Protein AF-A0A9N9K2L1-F1 (afdb_monomer_lite)

Organism: NCBI:txid1348616

Radius of gyration: 35.23 Å; chains: 1; bounding box: 61×60×92 Å

InterPro domains:
  IPR011527 ABC transporter type 1, transmembrane domain [PF06472] (135-207)
  IPR050835 ATP-binding cassette sub-family D [PTHR11384] (99-207)

Structure (mmCIF, N/CA/C/O backbone):
data_AF-A0A9N9K2L1-F1
#
_entry.id   AF-A0A9N9K2L1-F1
#
loop_
_atom_site.group_PDB
_atom_site.id
_atom_site.type_symbol
_atom_site.label_atom_id
_atom_site.label_alt_id
_atom_site.label_comp_id
_atom_site.label_asym_id
_atom_site.label_entity_id
_atom_site.label_seq_id
_atom_site.pdbx_PDB_ins_code
_atom_site.Cartn_x
_atom_site.Cartn_y
_atom_site.Cartn_z
_atom_site.occupancy
_atom_site.B_iso_or_equiv
_atom_site.auth_seq_id
_atom_site.auth_comp_id
_atom_site.auth_asym_id
_atom_site.auth_atom_id
_atom_site.pdbx_PDB_model_num
ATOM 1 N N . PRO A 1 1 ? -9.419 -38.414 -25.743 1.00 51.81 1 PRO A N 1
ATOM 2 C CA . PRO A 1 1 ? -8.330 -37.652 -26.395 1.00 51.81 1 PRO A CA 1
ATOM 3 C C . PRO A 1 1 ? -7.645 -36.715 -25.385 1.00 51.81 1 PRO A C 1
ATOM 5 O O . PRO A 1 1 ? -8.074 -35.581 -25.191 1.00 51.81 1 PRO A O 1
ATOM 8 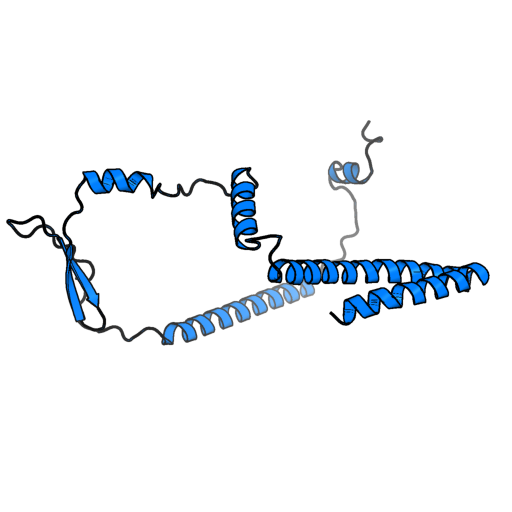N N . VAL A 1 2 ? -6.626 -37.232 -24.691 1.00 49.84 2 VAL A N 1
ATOM 9 C CA . VAL A 1 2 ? -5.836 -36.513 -23.667 1.00 49.84 2 VAL A CA 1
ATOM 10 C C . VAL A 1 2 ? -4.890 -35.473 -24.313 1.00 49.84 2 VAL A C 1
ATOM 12 O O . VAL A 1 2 ? -4.388 -34.573 -23.644 1.00 49.84 2 VAL A O 1
ATOM 15 N N . ASP A 1 3 ? -4.766 -35.499 -25.644 1.00 54.75 3 ASP A N 1
ATOM 16 C CA . ASP A 1 3 ? -3.839 -34.692 -26.455 1.00 54.75 3 ASP A CA 1
ATOM 17 C C . ASP A 1 3 ? -4.291 -33.249 -26.751 1.00 54.75 3 ASP A C 1
ATOM 19 O O . ASP A 1 3 ? -3.674 -32.555 -27.555 1.00 54.75 3 ASP A O 1
ATOM 23 N N . ARG A 1 4 ? -5.385 -32.770 -26.142 1.00 58.41 4 ARG A N 1
ATOM 24 C CA . ARG A 1 4 ? -5.881 -31.386 -26.324 1.00 58.41 4 ARG A CA 1
ATOM 25 C C . ARG A 1 4 ? -5.851 -30.522 -25.059 1.00 58.41 4 ARG A C 1
ATOM 27 O O . ARG A 1 4 ? -6.368 -29.407 -25.078 1.00 58.41 4 ARG A O 1
ATOM 34 N N . LEU A 1 5 ? -5.266 -31.008 -23.965 1.00 52.66 5 LEU A N 1
ATOM 35 C CA . LEU A 1 5 ? -5.146 -30.256 -22.713 1.00 52.66 5 LEU A CA 1
ATOM 36 C C . LEU A 1 5 ? -3.781 -29.546 -22.625 1.00 52.66 5 LEU A C 1
ATOM 38 O O . LEU A 1 5 ? -2.784 -30.089 -23.091 1.00 52.66 5 LEU A O 1
ATOM 42 N N . PRO A 1 6 ? -3.710 -28.337 -22.038 1.00 57.47 6 PRO A N 1
ATOM 43 C CA . PRO A 1 6 ? -2.459 -27.602 -21.899 1.00 57.47 6 PRO A CA 1
ATOM 44 C C . PRO A 1 6 ? -1.439 -28.386 -21.061 1.00 57.47 6 PRO A C 1
ATOM 46 O O . PRO A 1 6 ? -1.774 -28.923 -20.005 1.00 57.47 6 PRO A O 1
ATOM 49 N N . VAL A 1 7 ? -0.186 -28.377 -21.529 1.00 59.31 7 VAL A N 1
ATOM 50 C CA . VAL A 1 7 ? 0.999 -29.109 -21.028 1.00 59.31 7 VAL A CA 1
ATOM 51 C C . VAL A 1 7 ? 1.072 -29.313 -19.498 1.00 59.31 7 VAL A C 1
ATOM 53 O O . VAL A 1 7 ? 1.338 -30.437 -19.073 1.00 59.31 7 VAL A O 1
ATOM 56 N N . PRO A 1 8 ? 0.803 -28.315 -18.627 1.00 56.34 8 PRO A N 1
ATOM 57 C CA . PRO A 1 8 ? 0.870 -28.527 -17.177 1.00 56.34 8 PRO A CA 1
ATOM 58 C C . PRO A 1 8 ? -0.172 -29.510 -16.620 1.00 56.34 8 PRO A C 1
ATOM 60 O O . PRO A 1 8 ? 0.073 -30.115 -15.581 1.00 56.34 8 PRO A O 1
ATOM 63 N N . LEU A 1 9 ? -1.321 -29.691 -17.280 1.00 46.31 9 LEU A N 1
ATOM 64 C CA . LEU A 1 9 ? -2.363 -30.624 -16.829 1.00 46.31 9 LEU A CA 1
ATOM 65 C C . LEU A 1 9 ? -2.115 -32.064 -17.295 1.00 46.31 9 LEU A C 1
ATOM 67 O O . LEU A 1 9 ? -2.592 -32.992 -16.647 1.00 46.31 9 LEU A O 1
ATOM 71 N N . GLN A 1 10 ? -1.336 -32.261 -18.361 1.00 53.66 10 GLN A N 1
ATOM 72 C CA . GLN A 1 10 ? -0.870 -33.592 -18.767 1.00 53.66 10 GLN A CA 1
ATOM 73 C C . GLN A 1 10 ? 0.154 -34.137 -17.761 1.00 53.66 10 GLN A C 1
ATOM 75 O O . GLN A 1 10 ? 0.042 -35.281 -17.331 1.00 53.66 10 GLN A O 1
ATOM 80 N N . ALA A 1 11 ? 1.053 -33.281 -17.262 1.00 57.59 11 ALA A N 1
ATOM 81 C CA . ALA A 1 11 ? 2.081 -33.657 -16.286 1.00 57.59 11 ALA A CA 1
ATOM 82 C C . ALA A 1 11 ? 1.539 -34.114 -14.913 1.00 57.59 11 ALA A C 1
ATOM 84 O O . ALA A 1 11 ? 2.251 -34.777 -14.164 1.00 57.59 11 ALA A O 1
ATOM 85 N N . VAL A 1 12 ? 0.299 -33.753 -14.562 1.00 57.97 12 VAL A N 1
ATOM 86 C CA . VAL A 1 12 ? -0.352 -34.171 -13.303 1.00 57.97 12 VAL A CA 1
ATOM 87 C C . VAL A 1 12 ? -1.090 -35.506 -13.453 1.00 57.97 12 VAL A C 1
ATOM 89 O O . VAL A 1 12 ? -1.290 -36.208 -12.464 1.00 57.97 12 VAL A O 1
ATOM 92 N N . LEU A 1 13 ? -1.508 -35.854 -14.674 1.00 51.84 13 LEU A N 1
ATOM 93 C CA . LEU A 1 13 ? -2.311 -37.046 -14.962 1.00 51.84 13 LEU A CA 1
ATOM 94 C C . LEU A 1 13 ? -1.481 -38.233 -15.467 1.00 51.84 13 LEU A C 1
ATOM 96 O O . LEU A 1 13 ? -1.985 -39.356 -15.467 1.00 51.84 13 LEU A O 1
ATOM 100 N N . GLU A 1 14 ? -0.226 -38.017 -15.863 1.00 51.09 14 GLU A N 1
ATOM 101 C CA . GLU A 1 14 ? 0.686 -39.112 -16.188 1.00 51.09 14 GLU A CA 1
ATOM 102 C C . GLU A 1 14 ? 1.234 -39.760 -14.901 1.00 51.09 14 GLU A C 1
ATOM 104 O O . GLU A 1 14 ? 1.842 -39.074 -14.071 1.00 51.09 14 GLU A O 1
ATOM 109 N N . PRO A 1 15 ? 1.045 -41.081 -14.693 1.00 47.72 15 PRO A N 1
ATOM 110 C CA . PRO A 1 15 ? 1.721 -41.782 -13.613 1.00 47.72 15 PRO A CA 1
ATOM 111 C C . PRO A 1 15 ? 3.227 -41.657 -13.838 1.00 47.72 15 PRO A C 1
ATOM 113 O O . PRO A 1 15 ? 3.718 -41.922 -14.930 1.00 47.72 15 PRO A O 1
ATOM 116 N N . VAL A 1 16 ? 3.940 -41.222 -12.800 1.00 52.53 16 VAL A N 1
ATOM 117 C CA . VAL A 1 16 ? 5.379 -40.927 -12.788 1.00 52.53 16 VAL A CA 1
ATOM 118 C C . VAL A 1 16 ? 6.195 -42.129 -13.286 1.00 52.53 16 VAL A C 1
ATOM 120 O O . VAL A 1 16 ? 6.687 -42.943 -12.509 1.00 52.53 16 VAL A O 1
ATOM 123 N N . THR A 1 17 ? 6.364 -42.227 -14.599 1.00 52.22 17 THR A N 1
ATOM 124 C CA . THR A 1 17 ? 7.298 -43.127 -15.272 1.00 52.22 17 THR A CA 1
ATOM 125 C C . THR A 1 17 ? 8.168 -42.295 -16.203 1.00 52.22 17 THR A C 1
ATOM 127 O O . THR A 1 17 ? 8.134 -42.452 -17.419 1.00 52.22 17 THR A O 1
ATOM 130 N N . SER A 1 18 ? 8.959 -41.378 -15.642 1.00 43.81 18 SER A N 1
ATOM 131 C CA . SER A 1 18 ? 10.088 -40.798 -16.366 1.00 43.81 18 SER A CA 1
ATOM 132 C C . SER A 1 18 ? 11.385 -41.139 -15.635 1.00 43.81 18 SER A C 1
ATOM 134 O O . SER A 1 18 ? 11.636 -40.759 -14.490 1.00 43.81 18 SER A O 1
ATOM 136 N N . ASN A 1 19 ? 12.191 -41.947 -16.320 1.00 48.19 19 ASN A N 1
ATOM 137 C CA . ASN A 1 19 ? 13.570 -42.281 -15.998 1.00 48.19 19 ASN A CA 1
ATOM 138 C C . ASN A 1 19 ? 14.442 -41.012 -16.049 1.00 48.19 19 ASN A C 1
ATOM 140 O O . ASN A 1 19 ? 15.209 -40.812 -16.987 1.00 48.19 19 ASN A O 1
ATOM 144 N N . ALA A 1 20 ? 14.335 -40.143 -15.044 1.00 46.00 20 ALA A N 1
ATOM 145 C CA . ALA A 1 20 ? 15.350 -39.134 -14.775 1.00 46.00 20 ALA A CA 1
ATOM 146 C C . ALA A 1 20 ? 16.522 -39.809 -14.034 1.00 46.00 20 ALA A C 1
ATOM 148 O O . ALA A 1 20 ? 16.281 -40.513 -13.045 1.00 46.00 20 ALA A O 1
ATOM 149 N N . PRO A 1 21 ? 17.787 -39.632 -14.463 1.00 37.16 21 PRO A N 1
ATOM 150 C CA . PRO A 1 21 ? 18.923 -40.216 -13.763 1.00 37.16 21 PRO A CA 1
ATOM 151 C C . PRO A 1 21 ? 18.996 -39.629 -12.348 1.00 37.16 21 PRO A C 1
ATOM 153 O O . PRO A 1 21 ? 19.303 -38.452 -12.154 1.00 37.16 21 PRO A O 1
ATOM 156 N N . ARG A 1 22 ? 18.684 -40.455 -11.340 1.00 46.88 22 ARG A N 1
ATOM 157 C CA . ARG A 1 22 ? 18.864 -40.115 -9.925 1.00 46.88 22 ARG A CA 1
ATOM 158 C C . ARG A 1 22 ? 20.348 -39.828 -9.711 1.00 46.88 22 ARG A C 1
ATOM 160 O O . ARG A 1 22 ? 21.159 -40.750 -9.770 1.00 46.88 22 ARG A O 1
ATOM 167 N N . GLN A 1 23 ? 20.710 -38.565 -9.474 1.00 58.75 23 GLN A N 1
ATOM 168 C CA . GLN A 1 23 ? 22.067 -38.238 -9.040 1.00 58.75 23 GLN A CA 1
ATOM 169 C C . GLN A 1 23 ? 22.396 -39.081 -7.798 1.00 58.75 23 GLN A C 1
ATOM 171 O O . GLN A 1 23 ? 21.556 -39.159 -6.894 1.00 58.75 23 GLN A O 1
ATOM 176 N N . PRO A 1 24 ? 23.571 -39.737 -7.741 1.00 51.88 24 PRO A N 1
ATOM 177 C CA . PRO A 1 24 ? 23.907 -40.630 -6.645 1.00 51.88 24 PRO A CA 1
ATOM 178 C C . PRO A 1 24 ? 23.928 -39.831 -5.342 1.00 51.88 24 PRO A C 1
ATOM 180 O O . PRO A 1 24 ? 24.797 -38.994 -5.090 1.00 51.88 24 PRO A O 1
ATOM 183 N N . TYR A 1 25 ? 22.901 -40.066 -4.531 1.00 58.06 25 TYR A N 1
ATOM 184 C CA . TYR A 1 25 ? 22.678 -39.399 -3.262 1.00 58.06 25 TYR A CA 1
ATOM 185 C C . TYR A 1 25 ? 23.742 -39.881 -2.274 1.00 58.06 25 TYR A C 1
ATOM 187 O O . TYR A 1 25 ? 23.672 -40.980 -1.723 1.00 58.06 25 TYR A O 1
ATOM 195 N N . SER A 1 26 ? 24.797 -39.082 -2.127 1.00 60.53 26 SER A N 1
ATOM 196 C CA . SER A 1 26 ? 25.943 -39.425 -1.293 1.00 60.53 26 SER A CA 1
ATOM 197 C C . SER A 1 26 ? 25.538 -39.409 0.182 1.00 60.53 26 SER A C 1
ATOM 199 O O . SER A 1 26 ? 25.205 -38.353 0.724 1.00 60.53 26 SER A O 1
ATOM 201 N N . LYS A 1 27 ? 25.567 -40.584 0.832 1.00 61.62 27 LYS A N 1
ATOM 202 C CA . LYS A 1 27 ? 25.163 -40.801 2.237 1.00 61.62 27 LYS A CA 1
ATOM 203 C C . LYS A 1 27 ? 25.816 -39.797 3.201 1.00 61.62 27 LYS A C 1
ATOM 205 O O . LYS A 1 27 ? 25.182 -39.367 4.159 1.00 61.62 27 LYS A O 1
ATOM 210 N N . THR A 1 28 ? 27.035 -39.345 2.906 1.00 66.19 28 THR A N 1
ATOM 211 C CA . THR A 1 28 ? 27.760 -38.323 3.678 1.00 66.19 28 THR A CA 1
ATOM 212 C C . THR A 1 28 ? 27.089 -36.949 3.658 1.00 66.19 28 THR A C 1
ATOM 214 O O . THR A 1 28 ? 27.077 -36.278 4.686 1.00 66.19 28 THR A O 1
ATOM 217 N N . LYS A 1 29 ? 26.469 -36.529 2.545 1.00 61.22 29 LYS A N 1
ATOM 218 C CA . LYS A 1 29 ? 25.756 -35.237 2.466 1.00 61.22 29 LYS A CA 1
ATOM 219 C C . LYS A 1 29 ? 24.465 -35.243 3.292 1.00 61.22 29 LYS A C 1
ATOM 221 O O . LYS A 1 29 ? 24.125 -34.234 3.899 1.00 61.22 29 LYS A O 1
ATOM 226 N N . VAL A 1 30 ? 23.794 -36.392 3.367 1.00 70.56 30 VAL A N 1
ATOM 227 C CA . VAL A 1 30 ? 22.565 -36.605 4.156 1.00 70.56 30 VAL A CA 1
ATOM 228 C C . VAL A 1 30 ? 22.856 -36.509 5.643 1.00 70.56 30 VAL A C 1
ATOM 230 O O . VAL A 1 30 ? 22.204 -35.754 6.359 1.00 70.56 30 VAL A O 1
ATOM 233 N N . ILE A 1 31 ? 23.884 -37.237 6.084 1.00 69.44 31 ILE A N 1
ATOM 234 C CA . ILE A 1 31 ? 24.324 -37.268 7.479 1.00 69.44 31 ILE A CA 1
ATOM 235 C C . ILE A 1 31 ? 24.796 -35.870 7.900 1.00 69.44 31 ILE A C 1
ATOM 237 O O . ILE A 1 31 ? 24.405 -35.394 8.963 1.00 69.44 31 ILE A O 1
ATOM 241 N N . ALA A 1 32 ? 25.536 -35.167 7.033 1.00 68.81 32 ALA A N 1
ATOM 242 C CA . ALA A 1 32 ? 25.936 -33.783 7.278 1.00 68.81 32 ALA A CA 1
ATOM 243 C C . ALA A 1 32 ? 24.726 -32.835 7.396 1.00 68.81 32 ALA A C 1
ATOM 245 O O . ALA A 1 32 ? 24.658 -32.052 8.340 1.00 68.81 32 ALA A O 1
ATOM 246 N N . SER A 1 33 ? 23.731 -32.932 6.502 1.00 73.44 33 SER A N 1
ATOM 247 C CA . SER A 1 33 ? 22.521 -32.098 6.590 1.00 73.44 33 SER A CA 1
ATOM 248 C C . SER A 1 33 ? 21.669 -32.395 7.828 1.00 73.44 33 SER A C 1
ATOM 250 O O . SER A 1 33 ? 21.172 -31.468 8.466 1.00 73.44 33 SER A O 1
ATOM 252 N N . ALA A 1 34 ? 21.547 -33.667 8.221 1.00 79.50 34 ALA A N 1
ATOM 253 C CA . ALA A 1 34 ? 20.797 -34.073 9.405 1.00 79.50 34 ALA A CA 1
ATOM 254 C C . ALA A 1 34 ? 21.474 -33.582 10.695 1.00 79.50 34 ALA A C 1
ATOM 256 O O . ALA A 1 34 ? 20.794 -33.093 11.596 1.00 79.50 34 ALA A O 1
ATOM 257 N N . ALA A 1 35 ? 22.810 -33.628 10.756 1.00 81.56 35 ALA A N 1
ATOM 258 C CA . ALA A 1 35 ? 23.576 -33.100 11.881 1.00 81.56 35 ALA A CA 1
ATOM 259 C C . ALA A 1 35 ? 23.397 -31.580 12.042 1.00 81.56 35 ALA A C 1
ATOM 261 O O . ALA A 1 35 ? 23.207 -31.103 13.160 1.00 81.56 35 ALA A O 1
ATOM 262 N N . ILE A 1 36 ? 23.378 -30.822 10.938 1.00 82.12 36 ILE A N 1
ATOM 263 C CA . ILE A 1 36 ? 23.167 -29.364 10.962 1.00 82.12 36 ILE A CA 1
ATOM 264 C C . ILE A 1 36 ? 21.758 -29.019 11.461 1.00 82.12 36 ILE A C 1
ATOM 266 O O . ILE A 1 36 ? 21.607 -28.154 12.324 1.00 82.12 36 ILE A O 1
ATOM 270 N N . ILE A 1 37 ? 20.728 -29.716 10.969 1.00 84.62 37 ILE A N 1
ATOM 271 C CA . ILE A 1 37 ? 19.337 -29.500 11.399 1.00 84.62 37 ILE A CA 1
ATOM 272 C C . ILE A 1 37 ? 19.175 -29.847 12.887 1.00 84.62 37 ILE A C 1
ATOM 274 O O . ILE A 1 37 ? 18.546 -29.094 13.632 1.00 84.62 37 ILE A O 1
ATOM 278 N N . SER A 1 38 ? 19.787 -30.944 13.342 1.00 85.25 38 SER A N 1
ATOM 279 C CA . SER A 1 38 ? 19.718 -31.369 14.742 1.00 85.25 38 SER A CA 1
ATOM 280 C C . SER A 1 38 ? 20.459 -30.408 15.682 1.00 85.25 38 SER A C 1
ATOM 282 O O . SER A 1 38 ? 19.970 -30.123 16.776 1.00 85.25 38 SER A O 1
ATOM 284 N N . LEU A 1 39 ? 21.600 -29.855 15.255 1.00 91.75 39 LEU A N 1
ATOM 285 C CA . LEU A 1 39 ? 22.350 -28.850 16.014 1.00 91.75 39 LEU A CA 1
ATOM 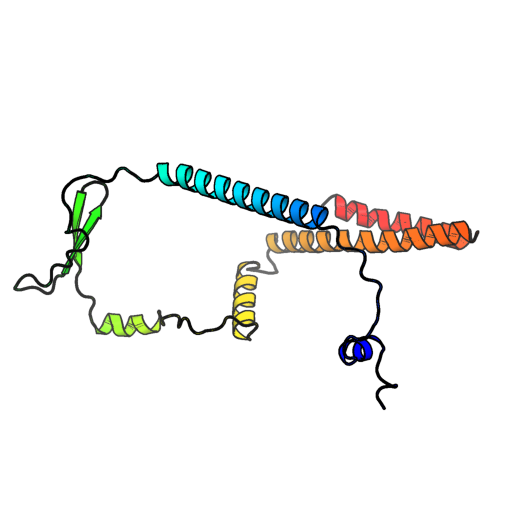286 C C . LEU A 1 39 ? 21.589 -27.520 16.099 1.00 91.75 39 LEU A C 1
ATOM 288 O O . LEU A 1 39 ? 21.499 -26.932 17.176 1.00 91.75 39 LEU A O 1
ATOM 292 N N . ALA A 1 40 ? 20.993 -27.068 14.992 1.00 90.56 40 ALA A N 1
ATOM 293 C CA . ALA A 1 40 ? 20.171 -25.861 14.969 1.00 90.56 40 ALA A CA 1
ATOM 294 C C . ALA A 1 40 ? 18.960 -25.990 15.909 1.00 90.56 40 ALA A C 1
ATOM 296 O O . ALA A 1 40 ? 18.721 -25.105 16.730 1.00 90.56 40 ALA A O 1
ATOM 297 N N . ALA A 1 41 ? 18.256 -27.127 15.864 1.00 89.38 41 ALA A N 1
ATOM 298 C CA . ALA A 1 41 ? 17.138 -27.411 16.762 1.00 89.38 41 ALA A CA 1
ATOM 299 C C . ALA A 1 41 ? 17.567 -27.437 18.240 1.00 89.38 41 ALA A C 1
ATOM 301 O O . ALA A 1 41 ? 16.867 -26.890 19.096 1.00 89.38 41 ALA A O 1
ATOM 302 N N . TYR A 1 42 ? 18.734 -28.017 18.543 1.00 92.88 42 TYR A N 1
ATOM 303 C CA . TYR A 1 42 ? 19.286 -28.041 19.898 1.00 92.88 42 TYR A CA 1
ATOM 304 C C . TYR A 1 42 ? 19.613 -26.633 20.413 1.00 92.88 42 TYR A C 1
ATOM 306 O O . TYR A 1 42 ? 19.234 -26.290 21.531 1.00 92.88 42 TYR A O 1
ATOM 314 N N . ILE A 1 43 ? 20.243 -25.785 19.593 1.00 91.38 43 ILE A N 1
ATOM 315 C CA . ILE A 1 43 ? 20.583 -24.402 19.963 1.00 91.38 43 ILE A CA 1
ATOM 316 C C . ILE A 1 43 ? 19.317 -23.568 20.188 1.00 91.38 43 ILE A C 1
ATOM 318 O O . ILE A 1 43 ? 19.220 -22.852 21.185 1.00 91.38 43 ILE A O 1
ATOM 322 N N . THR A 1 44 ? 18.319 -23.673 19.306 1.00 85.44 44 THR A N 1
ATOM 323 C CA . THR A 1 44 ? 17.045 -22.957 19.470 1.00 85.44 44 THR A CA 1
ATOM 324 C C . THR A 1 44 ? 16.320 -23.391 20.744 1.00 85.44 44 THR A C 1
ATOM 326 O O . THR A 1 44 ? 15.845 -22.535 21.493 1.00 85.44 44 THR A O 1
ATOM 329 N N . ASN A 1 45 ? 16.284 -24.695 21.037 1.00 89.56 45 ASN A N 1
ATOM 330 C CA . ASN A 1 45 ? 15.689 -25.218 22.266 1.00 89.56 45 ASN A CA 1
ATOM 331 C C . ASN A 1 45 ? 16.471 -24.759 23.513 1.00 89.56 45 ASN A C 1
ATOM 333 O O . ASN A 1 45 ? 15.880 -24.290 24.483 1.00 89.56 45 ASN A O 1
ATOM 337 N N . TYR A 1 46 ? 17.805 -24.777 23.461 1.00 87.75 46 TYR A N 1
ATOM 338 C CA . TYR A 1 46 ? 18.664 -24.295 24.543 1.00 87.75 46 TYR A CA 1
ATOM 339 C C . TYR A 1 46 ? 18.435 -22.806 24.856 1.00 87.75 46 TYR A C 1
ATOM 341 O O . TYR A 1 46 ? 18.274 -22.433 26.019 1.00 87.75 46 TYR A O 1
ATOM 349 N N . ILE A 1 47 ? 18.348 -21.947 23.833 1.00 85.69 47 ILE A N 1
ATOM 350 C CA . ILE A 1 47 ? 18.073 -20.510 24.005 1.00 85.69 47 ILE A CA 1
ATOM 351 C C . ILE A 1 47 ? 16.664 -20.284 24.556 1.00 85.69 47 ILE A C 1
ATOM 353 O O . ILE A 1 47 ? 16.476 -19.447 25.440 1.00 85.69 47 ILE A O 1
ATOM 357 N N . TYR A 1 48 ? 15.675 -21.030 24.059 1.00 79.81 48 TYR A N 1
ATOM 358 C CA . TYR A 1 48 ? 14.302 -20.946 24.547 1.00 79.81 48 TYR A CA 1
ATOM 359 C C . TYR A 1 48 ? 14.218 -21.303 26.035 1.00 79.81 48 TYR A C 1
ATOM 361 O O . TYR A 1 48 ? 13.648 -20.549 26.825 1.00 79.81 48 TYR A O 1
ATOM 369 N N . ARG A 1 49 ? 14.874 -22.395 26.441 1.00 80.38 49 ARG A N 1
ATOM 370 C CA . ARG A 1 49 ? 14.910 -22.855 27.833 1.00 80.38 49 ARG A CA 1
ATOM 371 C C . ARG A 1 49 ? 15.637 -21.870 28.747 1.00 80.38 49 ARG A C 1
ATOM 373 O O . ARG A 1 49 ? 15.113 -21.516 29.796 1.00 80.38 49 ARG A O 1
ATOM 380 N N . ARG A 1 50 ? 16.769 -21.320 28.298 1.00 78.75 50 ARG A N 1
ATOM 381 C CA . ARG A 1 50 ? 17.518 -20.293 29.038 1.00 78.75 50 ARG A CA 1
ATOM 382 C C . ARG A 1 50 ? 16.743 -18.977 29.173 1.00 78.75 50 ARG A C 1
ATOM 384 O O . ARG A 1 50 ? 16.857 -18.286 30.181 1.00 78.75 50 ARG A O 1
ATOM 391 N N . ARG A 1 51 ? 15.920 -18.621 28.179 1.00 71.56 51 ARG A N 1
ATOM 392 C CA . ARG A 1 51 ? 15.029 -17.454 28.264 1.00 71.56 51 ARG A CA 1
ATOM 393 C C . ARG A 1 51 ? 13.867 -17.698 29.226 1.00 71.56 51 ARG A C 1
ATOM 395 O O . ARG A 1 51 ? 13.519 -16.769 29.942 1.00 71.56 51 ARG A O 1
ATOM 402 N N . LEU A 1 52 ? 13.309 -18.909 29.274 1.00 67.19 52 LEU A N 1
ATOM 403 C CA . LEU A 1 52 ? 12.287 -19.284 30.259 1.00 67.19 52 LEU A CA 1
ATOM 404 C C . LEU A 1 52 ? 12.828 -19.249 31.693 1.00 67.19 52 LEU A C 1
ATOM 406 O O . LEU A 1 52 ? 12.150 -18.721 32.567 1.00 67.19 52 LEU A O 1
ATOM 410 N N . GLU A 1 53 ? 14.054 -19.725 31.925 1.00 68.94 53 GLU A N 1
ATOM 411 C CA . GLU A 1 53 ? 14.719 -19.606 33.232 1.00 68.94 53 GLU A CA 1
ATOM 412 C C . GLU A 1 53 ? 14.903 -18.135 33.638 1.00 68.94 53 GLU A C 1
ATOM 414 O O . GLU A 1 53 ? 14.561 -17.753 34.754 1.00 68.94 53 GLU A O 1
ATOM 419 N N . ASN A 1 54 ? 15.329 -17.273 32.708 1.00 63.59 54 ASN A N 1
ATOM 420 C CA . ASN A 1 54 ? 15.476 -15.837 32.972 1.00 63.59 54 ASN A CA 1
ATOM 421 C C . ASN A 1 54 ? 14.133 -15.097 33.145 1.00 63.59 54 ASN A C 1
ATOM 423 O O . ASN A 1 54 ? 14.082 -14.091 33.849 1.00 63.59 54 ASN A O 1
ATOM 427 N N . PHE A 1 55 ? 13.049 -15.572 32.520 1.00 56.62 55 PHE A N 1
ATOM 428 C CA . PHE A 1 55 ? 11.694 -15.036 32.718 1.00 56.62 55 PHE A CA 1
ATOM 429 C C . PHE A 1 55 ? 11.057 -15.532 34.028 1.00 56.62 55 PHE A C 1
ATOM 431 O O . PHE A 1 55 ? 10.218 -14.839 34.600 1.00 56.62 55 PHE A O 1
ATOM 438 N N . GLY A 1 56 ? 11.472 -16.705 34.522 1.00 52.50 56 GLY A N 1
ATOM 439 C CA . GLY A 1 56 ? 11.019 -17.290 35.786 1.00 52.50 56 GLY A CA 1
ATOM 440 C C . GLY A 1 56 ? 11.515 -16.550 37.032 1.00 52.50 56 GLY A C 1
ATOM 441 O O . GLY A 1 56 ? 10.861 -16.602 38.066 1.00 52.50 56 GLY A O 1
ATOM 442 N N . SER A 1 57 ? 12.605 -15.785 36.947 1.00 49.56 57 SER A N 1
ATOM 443 C CA . SER A 1 57 ? 13.171 -15.066 38.102 1.00 49.56 57 SER A CA 1
ATOM 444 C C . SER A 1 57 ? 12.417 -13.789 38.511 1.00 49.56 57 SER A C 1
ATOM 446 O O . SER A 1 57 ? 12.837 -13.118 39.451 1.00 49.56 57 SER A O 1
ATOM 448 N N . GLN A 1 58 ? 11.303 -13.440 37.851 1.00 46.81 58 GLN A N 1
ATOM 449 C CA . GLN A 1 58 ? 10.384 -12.380 38.310 1.00 46.81 58 GLN A CA 1
ATOM 450 C C . GLN A 1 58 ? 9.105 -12.910 38.982 1.00 46.81 58 GLN A C 1
ATOM 452 O O . GLN A 1 58 ? 8.160 -12.152 39.207 1.00 46.81 58 GLN A O 1
ATOM 457 N N . THR A 1 59 ? 9.052 -14.188 39.371 1.00 42.78 59 THR A N 1
ATOM 458 C CA . THR A 1 59 ? 8.021 -14.634 40.314 1.00 42.78 59 THR A CA 1
ATOM 459 C C . THR A 1 59 ? 8.379 -14.186 41.725 1.00 42.78 59 THR A C 1
ATOM 461 O O . THR A 1 59 ? 9.304 -14.700 42.350 1.00 42.78 59 THR A O 1
ATOM 464 N N . ILE A 1 60 ? 7.607 -13.213 42.201 1.00 43.06 60 ILE A N 1
ATOM 465 C CA . ILE A 1 60 ? 7.407 -12.841 43.603 1.00 43.06 60 ILE A CA 1
ATOM 466 C C . ILE A 1 60 ? 7.459 -14.099 44.486 1.00 43.06 60 ILE A C 1
ATOM 468 O O . ILE A 1 60 ? 6.760 -15.075 44.216 1.00 43.06 60 ILE A O 1
ATOM 472 N N . SER A 1 61 ? 8.297 -14.061 45.524 1.00 42.09 61 SER A N 1
ATOM 473 C CA . SER A 1 61 ? 8.528 -15.140 46.485 1.00 42.09 61 SER A CA 1
ATOM 474 C C . SER A 1 61 ? 7.223 -15.824 46.926 1.00 42.09 61 SER A C 1
ATOM 476 O O . SER A 1 61 ? 6.309 -15.132 47.386 1.00 42.09 61 SER A O 1
ATOM 478 N N . PRO A 1 62 ? 7.112 -17.164 46.849 1.00 39.28 62 PRO A N 1
ATOM 479 C CA . PRO A 1 62 ? 5.971 -17.862 47.412 1.00 39.28 62 PRO A CA 1
ATOM 480 C C . PRO A 1 62 ? 6.081 -17.780 48.934 1.00 39.28 62 PRO A C 1
ATOM 482 O O . PRO A 1 62 ? 7.058 -18.239 49.526 1.00 39.28 62 PRO A O 1
ATOM 485 N N . LEU A 1 63 ? 5.086 -17.166 49.573 1.00 39.50 63 LEU A N 1
ATOM 486 C CA . LEU A 1 63 ? 4.939 -17.188 51.022 1.00 39.50 63 LEU A CA 1
ATOM 487 C C . LEU A 1 63 ? 4.697 -18.646 51.446 1.00 39.50 63 LEU A C 1
ATOM 489 O O . LEU A 1 63 ? 3.590 -19.172 51.354 1.00 39.50 63 LEU A O 1
ATOM 493 N N . SER A 1 64 ? 5.772 -19.314 51.849 1.00 41.12 64 SER A N 1
ATOM 494 C CA . SER A 1 64 ? 5.784 -20.656 52.412 1.00 41.12 64 SER A CA 1
ATOM 495 C C . SER A 1 64 ? 5.077 -20.655 53.766 1.00 41.12 64 SER A C 1
ATOM 497 O O . SER A 1 64 ? 5.587 -20.105 54.740 1.00 41.12 64 SER A O 1
ATOM 499 N N . GLY A 1 65 ? 3.900 -21.276 53.812 1.00 34.69 65 GLY A N 1
ATOM 500 C CA . GLY A 1 65 ? 3.135 -21.486 55.036 1.00 34.69 65 GLY A CA 1
ATOM 501 C C . GLY A 1 65 ? 1.782 -22.133 54.757 1.00 34.69 65 GLY A C 1
ATOM 502 O O . GLY A 1 65 ? 0.787 -21.441 54.585 1.00 34.69 65 GLY A O 1
ATOM 503 N N . THR A 1 66 ? 1.770 -23.465 54.756 1.00 36.34 66 THR A N 1
ATOM 504 C CA . THR A 1 66 ? 0.582 -24.330 54.868 1.00 36.34 66 THR A CA 1
ATOM 505 C C . THR A 1 66 ? -0.311 -24.447 53.628 1.00 36.34 66 THR A C 1
ATOM 507 O O . THR A 1 66 ? -1.258 -23.702 53.387 1.00 36.34 66 THR A O 1
ATOM 510 N N . SER A 1 67 ? -0.005 -25.505 52.883 1.00 42.53 67 SER A N 1
ATOM 511 C CA . SER A 1 67 ? -0.852 -26.295 51.997 1.00 42.53 67 SER A CA 1
ATOM 512 C C . SER A 1 67 ? -2.368 -26.231 52.273 1.00 42.53 67 SER A C 1
ATOM 514 O O . SER A 1 67 ? -2.816 -26.339 53.413 1.00 42.53 67 SER A O 1
ATOM 516 N N . SER A 1 68 ? -3.141 -26.224 51.177 1.00 41.03 68 SER A N 1
ATOM 517 C CA . SER A 1 68 ? -4.521 -26.746 51.025 1.00 41.03 68 SER A CA 1
ATOM 518 C C . SER A 1 68 ? -5.762 -25.850 51.220 1.00 41.03 68 SER A C 1
ATOM 520 O O . SER A 1 68 ? -6.866 -26.385 51.207 1.00 41.03 68 SER A O 1
ATOM 522 N N . LYS A 1 69 ? -5.669 -24.511 51.305 1.00 45.84 69 LYS A N 1
ATOM 523 C CA . LYS A 1 69 ? -6.879 -23.654 51.459 1.00 45.84 69 LYS A CA 1
ATOM 524 C C . LYS A 1 69 ? -6.978 -22.416 50.548 1.00 45.84 69 LYS A C 1
ATOM 526 O O . LYS A 1 69 ? -7.561 -21.415 50.951 1.00 45.84 69 LYS A O 1
ATOM 531 N N . PHE A 1 70 ? -6.422 -22.443 49.336 1.00 44.22 70 PHE A N 1
ATOM 532 C CA . PHE A 1 70 ? -6.437 -21.254 48.462 1.00 44.22 70 PHE A CA 1
ATOM 533 C C . PHE A 1 70 ? -7.734 -21.023 47.668 1.00 44.22 70 PHE A C 1
ATOM 535 O O . PHE A 1 70 ? -7.958 -19.899 47.243 1.00 44.22 70 PHE A O 1
ATOM 542 N N . ASP A 1 71 ? -8.629 -22.013 47.595 1.00 46.69 71 ASP A N 1
ATOM 543 C CA . ASP A 1 71 ? -9.971 -21.874 47.006 1.00 46.69 71 ASP A CA 1
ATOM 544 C C . ASP A 1 71 ? -11.056 -22.387 47.971 1.00 46.69 71 ASP A C 1
ATOM 546 O O . ASP A 1 71 ? -11.929 -23.171 47.597 1.00 46.69 71 ASP A O 1
ATOM 550 N N . VAL A 1 72 ? -11.014 -21.995 49.252 1.00 48.84 72 VAL A N 1
ATOM 551 C CA . VAL A 1 72 ? -12.148 -22.282 50.150 1.00 48.84 72 VAL A CA 1
ATOM 552 C C . VAL A 1 72 ? -13.295 -21.339 49.784 1.00 48.84 72 VAL A C 1
ATOM 554 O O . VAL A 1 72 ? -13.434 -20.238 50.317 1.00 48.84 72 VAL A O 1
ATOM 557 N N . PHE A 1 73 ? -14.110 -21.781 48.828 1.00 48.56 73 PHE A N 1
ATOM 558 C CA . PHE A 1 73 ? -15.476 -21.314 48.641 1.00 48.56 73 PHE A CA 1
ATOM 559 C C . PHE A 1 73 ? -16.296 -21.874 49.807 1.00 48.56 73 PHE A C 1
ATOM 561 O O . PHE A 1 73 ? -16.871 -22.958 49.724 1.00 48.56 73 PHE A O 1
ATOM 568 N N . GLU A 1 74 ? -16.270 -21.188 50.949 1.00 48.75 74 GLU A N 1
ATOM 569 C CA . GLU A 1 74 ? -17.054 -21.603 52.110 1.00 48.75 74 GLU A CA 1
ATOM 570 C C . GLU A 1 74 ? -18.534 -21.331 51.803 1.00 48.75 74 GLU A C 1
ATOM 572 O O . GLU A 1 74 ? -18.991 -20.186 51.728 1.00 48.75 74 GLU A O 1
ATOM 577 N N . GLY A 1 75 ? -19.261 -22.418 51.521 1.00 50.62 75 GLY A N 1
ATOM 578 C CA . GLY A 1 75 ? -20.718 -22.441 51.440 1.00 50.62 75 GLY A CA 1
ATOM 579 C C . GLY A 1 75 ? -21.365 -22.045 52.776 1.00 50.62 75 GLY A C 1
ATOM 580 O O . GLY A 1 75 ? -20.695 -21.932 53.797 1.00 50.62 75 GLY A O 1
ATOM 581 N N . PRO A 1 76 ? -22.677 -21.790 52.762 1.00 50.59 76 PRO A N 1
ATOM 582 C CA . PRO A 1 76 ? -23.337 -20.706 53.483 1.00 50.59 76 PRO A CA 1
ATOM 583 C C . PRO A 1 76 ? -23.155 -20.753 55.004 1.00 50.59 76 PRO A C 1
ATOM 585 O O . PRO A 1 76 ? -23.452 -21.754 55.652 1.00 50.59 76 PRO A O 1
ATOM 588 N N . THR A 1 77 ? -22.769 -19.617 55.593 1.00 52.16 77 THR A N 1
ATOM 589 C CA . THR A 1 77 ? -22.910 -19.400 57.037 1.00 52.16 77 THR A CA 1
ATOM 590 C C . THR A 1 77 ? -24.407 -19.409 57.399 1.00 52.16 77 THR A C 1
ATOM 592 O O . THR A 1 77 ? -25.191 -18.758 56.696 1.00 52.16 77 THR A O 1
ATOM 595 N N . PRO A 1 78 ? -24.836 -20.109 58.467 1.00 42.97 78 PRO A N 1
ATOM 596 C CA . PRO A 1 78 ? -26.248 -20.230 58.822 1.00 42.97 78 PRO A CA 1
ATOM 597 C C . PRO A 1 78 ? -26.874 -18.849 59.056 1.00 42.97 78 PRO A C 1
ATOM 599 O O . PRO A 1 78 ? -26.466 -18.121 59.958 1.00 42.97 78 PRO A O 1
ATOM 602 N N . GLY A 1 79 ? -27.856 -18.478 58.229 1.00 54.47 79 GLY A N 1
ATOM 603 C CA . GLY A 1 79 ? -28.748 -17.348 58.506 1.00 54.47 79 GLY A CA 1
ATOM 604 C C . GLY A 1 79 ? -28.669 -16.128 57.586 1.00 54.47 79 GLY A C 1
ATOM 605 O O . GLY A 1 79 ? -29.466 -15.222 57.787 1.00 54.47 79 GLY A O 1
ATOM 606 N N . ASN A 1 80 ? -27.786 -16.059 56.578 1.00 54.06 80 ASN A N 1
ATOM 607 C CA . ASN A 1 80 ? -27.800 -14.964 55.588 1.00 54.06 80 ASN A CA 1
ATOM 608 C C . ASN A 1 80 ? -27.168 -15.381 54.246 1.00 54.06 80 ASN A C 1
ATOM 610 O O . ASN A 1 80 ? -26.048 -15.880 54.235 1.00 54.06 80 ASN A O 1
ATOM 614 N N . ASN A 1 81 ? -27.832 -15.103 53.113 1.00 56.75 81 ASN A N 1
ATOM 615 C CA . ASN A 1 81 ? -27.341 -15.350 51.741 1.00 56.75 81 ASN A CA 1
ATOM 616 C C . ASN A 1 81 ? -26.111 -14.479 51.385 1.00 56.75 81 ASN A C 1
ATOM 618 O O . ASN A 1 81 ? -26.195 -13.563 50.565 1.00 56.75 81 ASN A O 1
ATOM 622 N N . LYS A 1 82 ? -24.966 -14.722 52.022 1.00 57.47 82 LYS A N 1
ATOM 623 C CA . LYS A 1 82 ? -23.698 -14.009 51.833 1.00 57.47 82 LYS A CA 1
ATOM 624 C C . LYS A 1 82 ? -22.607 -15.040 51.548 1.00 57.47 82 LYS A C 1
ATOM 626 O O . LYS A 1 82 ? -22.404 -15.941 52.352 1.00 57.47 82 LYS A O 1
ATOM 631 N N . TYR A 1 83 ? -21.916 -14.903 50.419 1.00 63.84 83 TYR A N 1
ATOM 632 C CA . TYR A 1 83 ? -20.796 -15.775 50.053 1.00 63.84 83 TYR A CA 1
ATOM 633 C C . TYR A 1 83 ? -19.494 -15.062 50.408 1.00 63.84 83 TYR A C 1
ATOM 635 O O . TYR A 1 83 ? -19.281 -13.939 49.957 1.00 63.84 83 TYR A O 1
ATOM 643 N N . THR A 1 84 ? -18.625 -15.659 51.221 1.00 64.62 84 THR A N 1
ATOM 644 C CA . THR A 1 84 ? -17.320 -15.066 51.552 1.00 64.62 84 THR A CA 1
ATOM 645 C C . THR A 1 84 ? -16.228 -15.704 50.707 1.00 64.62 84 THR A C 1
ATOM 647 O O . THR A 1 84 ? -15.912 -16.875 50.891 1.00 64.62 84 THR A O 1
ATOM 650 N N . LEU A 1 85 ? -15.643 -14.935 49.788 1.00 67.44 85 LEU A N 1
ATOM 651 C CA . LEU A 1 85 ? -14.484 -15.352 49.007 1.00 67.44 85 LEU A CA 1
ATOM 652 C C . LEU A 1 85 ? -13.212 -14.905 49.726 1.00 67.44 85 LEU A C 1
ATOM 654 O O . LEU A 1 85 ? -13.039 -13.717 50.002 1.00 67.44 85 LEU A O 1
ATOM 658 N N . THR A 1 86 ? -12.314 -15.840 50.018 1.00 67.50 86 THR A N 1
ATOM 659 C CA . THR A 1 86 ? -10.985 -15.501 50.533 1.00 67.50 86 THR A CA 1
ATOM 660 C C . THR A 1 86 ? -10.054 -15.286 49.348 1.00 67.50 86 THR A C 1
ATOM 662 O O . THR A 1 86 ? -9.629 -16.247 48.720 1.00 67.50 86 THR A O 1
ATOM 665 N N . VAL A 1 87 ? -9.761 -14.027 49.020 1.00 71.12 87 VAL A N 1
ATOM 666 C CA . VAL A 1 87 ? -8.828 -13.681 47.939 1.00 71.12 87 VAL A CA 1
ATOM 667 C C . VAL A 1 87 ? -7.447 -13.360 48.509 1.00 71.12 87 VAL A C 1
ATOM 669 O O . VAL A 1 87 ? -7.349 -12.675 49.535 1.00 71.12 87 VAL A O 1
ATOM 672 N N . PRO A 1 88 ? -6.355 -13.808 47.874 1.00 72.94 88 PRO A N 1
ATOM 673 C CA . PRO A 1 88 ? -5.031 -13.317 48.217 1.00 72.94 88 PRO A CA 1
ATOM 674 C C . PRO A 1 88 ? -4.893 -11.853 47.796 1.00 72.94 88 PRO A C 1
ATOM 676 O O . PRO A 1 88 ? -5.127 -11.497 46.643 1.00 72.94 88 PRO A O 1
ATOM 679 N N . TYR A 1 89 ? -4.497 -10.993 48.733 1.00 61.19 89 TYR A N 1
ATOM 680 C CA . TYR A 1 89 ? -4.160 -9.601 48.456 1.00 61.19 89 TYR A CA 1
ATOM 681 C C . TYR A 1 89 ? -2.811 -9.260 49.090 1.00 61.19 89 TYR A C 1
ATOM 683 O O . TYR A 1 89 ? -2.669 -9.199 50.316 1.00 61.19 89 TYR A O 1
ATOM 691 N N . LYS A 1 90 ? -1.808 -9.018 48.238 1.00 74.12 90 LYS A N 1
ATOM 692 C CA . LYS A 1 90 ? -0.398 -8.874 48.641 1.00 74.12 90 LYS A CA 1
ATOM 693 C C . LYS A 1 90 ? 0.056 -10.111 49.442 1.00 74.12 90 LYS A C 1
ATOM 695 O O . LYS A 1 90 ? -0.133 -11.227 48.977 1.00 74.12 90 LYS A O 1
ATOM 700 N N . ASN A 1 91 ? 0.586 -9.916 50.653 1.00 70.12 91 ASN A N 1
ATOM 701 C CA . ASN A 1 91 ? 1.056 -10.979 51.553 1.00 70.12 91 ASN A CA 1
ATOM 702 C C . ASN A 1 91 ? 0.007 -11.375 52.622 1.00 70.12 91 ASN A C 1
ATOM 704 O O . ASN A 1 91 ? 0.378 -11.878 53.680 1.00 70.12 91 ASN A O 1
ATOM 708 N N . ARG A 1 92 ? -1.290 -11.080 52.417 1.00 69.56 92 ARG A N 1
ATOM 709 C CA . ARG A 1 92 ? -2.384 -11.401 53.361 1.00 69.56 92 ARG A CA 1
ATOM 710 C C . ARG A 1 92 ? -3.611 -11.961 52.629 1.00 69.56 92 ARG A C 1
ATOM 712 O O . ARG A 1 92 ? -3.824 -11.684 51.453 1.00 69.56 92 ARG A O 1
ATOM 719 N N . THR A 1 93 ? -4.452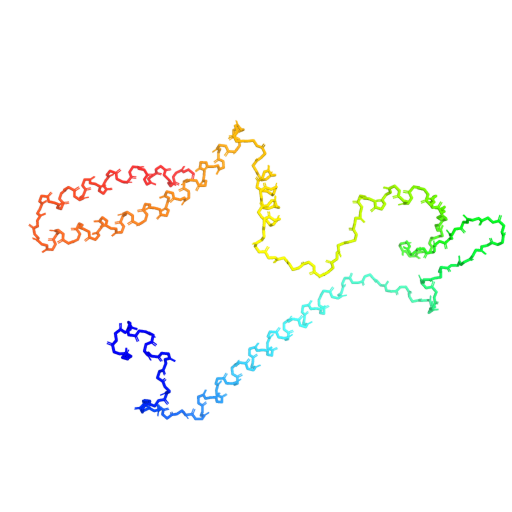 -12.715 53.335 1.00 70.06 93 THR A N 1
ATOM 720 C CA . THR A 1 93 ? -5.750 -13.198 52.831 1.00 70.06 93 THR A CA 1
ATOM 721 C C . THR A 1 93 ? -6.861 -12.210 53.187 1.00 70.06 93 THR A C 1
ATOM 723 O O . THR A 1 93 ? -7.056 -11.905 54.365 1.00 70.06 93 THR A O 1
ATOM 726 N N . ALA A 1 94 ? -7.601 -11.715 52.194 1.00 66.69 94 ALA A N 1
ATOM 727 C CA . ALA A 1 94 ? -8.722 -10.797 52.379 1.00 66.69 94 ALA A CA 1
ATOM 728 C C . ALA A 1 94 ? -10.054 -11.534 52.188 1.00 66.69 94 ALA A C 1
ATOM 730 O O . ALA A 1 94 ? -10.276 -12.181 51.167 1.00 66.69 94 ALA A O 1
ATOM 731 N N . LYS A 1 95 ? -10.956 -11.426 53.169 1.00 72.75 95 LYS A N 1
ATOM 732 C CA . LYS A 1 95 ? -12.308 -11.993 53.087 1.00 72.75 95 LYS A CA 1
ATOM 733 C C . LYS A 1 95 ? -13.242 -10.983 52.429 1.00 72.75 95 LYS A C 1
ATOM 735 O O . LYS A 1 95 ? -13.537 -9.941 53.010 1.00 72.75 95 LYS A O 1
ATOM 740 N N . VAL A 1 96 ? -13.718 -11.293 51.231 1.00 72.62 96 VAL A N 1
ATOM 741 C CA . VAL A 1 96 ? -14.640 -10.448 50.468 1.00 72.62 96 VAL A CA 1
ATOM 742 C C . VAL A 1 96 ? -16.030 -11.061 50.523 1.00 72.62 96 VAL A C 1
ATOM 744 O O . VAL A 1 96 ? -16.250 -12.179 50.067 1.00 72.62 96 VAL A O 1
ATOM 747 N N . THR A 1 97 ? -16.982 -10.324 51.091 1.00 64.62 97 THR A N 1
ATOM 748 C CA . THR A 1 97 ? -18.382 -10.758 51.153 1.00 64.62 97 THR A CA 1
ATOM 749 C C . THR A 1 97 ? -19.098 -10.369 49.864 1.00 64.62 97 THR A C 1
ATOM 751 O O . THR A 1 97 ? -19.359 -9.192 49.619 1.00 64.62 97 THR A O 1
ATOM 754 N N . ILE A 1 98 ? -19.438 -11.360 49.049 1.00 66.50 98 ILE A N 1
ATOM 755 C CA . ILE A 1 98 ? -20.185 -11.210 47.806 1.00 66.50 98 ILE A CA 1
ATOM 756 C C . ILE A 1 98 ? -21.674 -11.370 48.119 1.00 66.50 98 ILE A C 1
ATOM 758 O O . ILE A 1 98 ? -22.119 -12.366 48.698 1.00 66.50 98 ILE A O 1
ATOM 762 N N . ARG A 1 99 ? -22.464 -10.370 47.726 1.00 68.12 99 ARG A N 1
ATOM 763 C CA . ARG A 1 99 ? -23.927 -10.456 47.740 1.00 68.12 99 ARG A CA 1
ATOM 764 C C . ARG A 1 99 ? -24.366 -11.177 46.462 1.00 68.12 99 ARG A C 1
ATOM 766 O O . ARG A 1 99 ? -23.889 -10.793 45.390 1.00 68.12 99 ARG A O 1
ATOM 773 N N . PRO A 1 100 ? -25.241 -12.195 46.524 1.00 66.94 100 PRO A N 1
ATOM 774 C CA . PRO A 1 100 ? -25.752 -12.818 45.315 1.00 66.94 100 PRO A CA 1
ATOM 775 C C . PRO A 1 100 ? -26.453 -11.759 44.475 1.00 66.94 100 PRO A C 1
ATOM 777 O O . PRO A 1 100 ? -27.294 -11.000 44.959 1.00 66.94 100 PRO A O 1
ATOM 780 N N . THR A 1 101 ? -26.079 -11.699 43.204 1.00 72.50 101 THR A N 1
ATOM 781 C CA . THR A 1 101 ? -26.809 -10.884 42.241 1.00 72.50 101 THR A CA 1
ATOM 782 C C . THR A 1 101 ? -28.180 -11.519 42.038 1.00 72.50 101 THR A C 1
ATOM 784 O O . THR A 1 101 ? -28.276 -12.734 41.868 1.00 72.50 101 THR A O 1
ATOM 787 N N . SER A 1 102 ? -29.239 -10.706 42.069 1.00 74.81 102 SER A N 1
ATOM 788 C CA . SER A 1 102 ? -30.601 -11.177 41.803 1.00 74.81 102 SER A CA 1
ATOM 789 C C . SER A 1 102 ? -30.660 -11.934 40.472 1.00 74.81 102 SER A C 1
ATOM 791 O O . SER A 1 102 ? -30.065 -11.518 39.469 1.00 74.81 102 SER A O 1
ATOM 793 N N . THR A 1 103 ? -31.402 -13.041 40.455 1.00 77.12 103 THR A N 1
ATOM 794 C CA . THR A 1 103 ? -31.595 -13.887 39.268 1.00 77.12 103 THR A CA 1
ATOM 795 C C . THR A 1 103 ? -32.215 -13.107 38.103 1.00 77.12 103 THR A C 1
ATOM 797 O O . THR A 1 103 ? -31.950 -13.421 36.942 1.00 77.12 103 THR A O 1
ATOM 800 N N . GLU A 1 104 ? -32.968 -12.041 38.383 1.00 80.06 104 GLU A N 1
ATOM 801 C CA . GLU A 1 104 ? -33.524 -11.134 37.375 1.00 80.06 104 GLU A CA 1
ATOM 802 C C . GLU A 1 104 ? -32.453 -10.277 36.695 1.00 80.06 104 GLU A C 1
ATOM 804 O O . GLU A 1 104 ? -32.419 -10.180 35.465 1.00 80.06 104 GLU A O 1
ATOM 809 N N . THR A 1 105 ? -31.540 -9.692 37.476 1.00 79.62 105 THR A N 1
ATOM 810 C CA . THR A 1 105 ? -30.408 -8.912 36.954 1.00 79.62 105 THR A CA 1
ATOM 811 C C . THR A 1 105 ? -29.504 -9.797 36.102 1.00 79.62 105 THR A C 1
ATOM 813 O O . THR A 1 105 ? -29.084 -9.403 35.015 1.00 79.62 105 THR A O 1
ATOM 816 N N . PHE A 1 106 ? -29.286 -11.041 36.536 1.00 77.12 106 PHE A N 1
ATOM 817 C CA . PHE A 1 106 ? -28.521 -12.018 35.770 1.00 77.12 106 PHE A CA 1
ATOM 818 C C . PHE A 1 106 ? -29.180 -12.348 34.419 1.00 77.12 106 PHE A C 1
ATOM 820 O O . PHE A 1 106 ? -28.510 -12.336 33.384 1.00 77.12 106 PHE A O 1
ATOM 827 N N . LYS A 1 107 ? -30.505 -12.567 34.390 1.00 80.62 107 LYS A N 1
ATOM 828 C CA . LYS A 1 107 ? -31.259 -12.793 33.141 1.00 80.62 107 LYS A CA 1
ATOM 829 C C . LYS A 1 107 ? -31.166 -11.602 32.183 1.00 80.62 107 LYS A C 1
ATOM 831 O O . LYS A 1 107 ? -30.958 -11.814 30.989 1.00 80.62 107 LYS A O 1
ATOM 836 N N . LYS A 1 108 ? -31.262 -10.365 32.689 1.00 84.50 108 LYS A N 1
ATOM 837 C CA . LYS A 1 108 ? -31.086 -9.143 31.878 1.00 84.50 108 LYS A CA 1
ATOM 838 C C . LYS A 1 108 ? -29.681 -9.070 31.273 1.00 84.50 108 LYS A C 1
ATOM 840 O O . LYS A 1 108 ? -29.537 -8.743 30.097 1.00 84.50 108 LYS A O 1
ATOM 845 N N . HIS A 1 109 ? -28.653 -9.417 32.049 1.00 77.12 109 HIS A N 1
ATOM 846 C CA . HIS A 1 109 ? -27.256 -9.314 31.620 1.00 77.12 109 HIS A CA 1
ATOM 847 C C . HIS A 1 109 ? -26.818 -10.426 30.659 1.00 77.12 109 HIS A C 1
ATOM 849 O O . HIS A 1 109 ? -26.000 -10.175 29.776 1.00 77.12 109 HIS A O 1
ATOM 855 N N . LYS A 1 110 ? -27.417 -11.622 30.743 1.00 79.44 110 LYS A N 1
ATOM 856 C CA . LYS A 1 110 ? -27.140 -12.751 29.835 1.00 79.44 110 LYS A CA 1
ATOM 857 C C . LYS A 1 110 ? -27.301 -12.388 28.350 1.00 79.44 110 LYS A C 1
ATOM 859 O O . LYS A 1 110 ? -26.613 -12.951 27.506 1.00 79.44 110 LYS A O 1
ATOM 864 N N . LYS A 1 111 ? -28.173 -11.425 28.024 1.00 82.38 111 LYS A N 1
ATOM 865 C CA . LYS A 1 111 ? -28.377 -10.928 26.653 1.00 82.38 111 LYS A CA 1
ATOM 866 C C . LYS A 1 111 ? -27.162 -10.174 26.092 1.00 82.38 111 LYS A C 1
ATOM 868 O O . LYS A 1 111 ? -26.933 -10.226 24.888 1.00 82.38 111 LYS A O 1
ATOM 873 N N . PHE A 1 112 ? -26.401 -9.478 26.938 1.00 82.25 112 PHE A N 1
ATOM 874 C CA . PHE A 1 112 ? -25.256 -8.659 26.518 1.00 82.25 112 PHE A CA 1
ATOM 875 C C . PHE A 1 112 ? -23.954 -9.459 26.396 1.00 82.25 112 PHE A C 1
ATOM 877 O O . PHE A 1 112 ? -23.053 -9.041 25.675 1.00 82.25 112 PHE A O 1
ATOM 884 N N . PHE A 1 113 ? -23.871 -10.615 27.059 1.00 78.38 113 PHE A N 1
ATOM 885 C CA . PHE A 1 113 ? -22.683 -11.471 27.082 1.00 78.38 113 PHE A CA 1
ATOM 886 C C . PHE A 1 113 ? -23.014 -12.887 26.584 1.00 78.38 113 PHE A C 1
ATOM 888 O O . PHE A 1 113 ? -23.019 -13.834 27.375 1.00 78.38 113 PHE A O 1
ATOM 895 N N . PRO A 1 114 ? -23.333 -13.063 25.287 1.00 78.00 114 PRO A N 1
ATOM 896 C CA . PRO A 1 114 ? -23.496 -14.397 24.728 1.00 78.00 114 PRO A CA 1
ATOM 897 C C . PRO A 1 114 ? -22.157 -15.153 24.819 1.00 78.00 114 PRO A C 1
ATOM 899 O O . PRO A 1 114 ? -21.121 -14.596 24.447 1.00 78.00 114 PRO A O 1
ATOM 902 N N . PRO A 1 115 ? -22.137 -16.407 25.308 1.00 70.19 115 PRO A N 1
ATOM 903 C CA . PRO A 1 115 ? -20.914 -17.195 25.349 1.00 70.19 115 PRO A CA 1
ATOM 904 C C . PRO A 1 115 ? -20.410 -17.412 23.920 1.00 70.19 115 PRO A C 1
ATOM 906 O O . PRO A 1 115 ? -21.128 -17.943 23.069 1.00 70.19 115 PRO A O 1
ATOM 909 N N . VAL A 1 116 ? -19.172 -16.993 23.649 1.00 70.06 116 VAL A N 1
ATOM 910 C CA . VAL A 1 116 ? -18.491 -17.283 22.383 1.00 70.06 116 VAL A CA 1
ATOM 911 C C . VAL A 1 116 ? -18.382 -18.796 22.240 1.00 70.06 116 VAL A C 1
ATOM 913 O O . VAL A 1 116 ? -17.632 -19.455 22.954 1.00 70.06 116 VAL A O 1
ATOM 916 N N . THR A 1 117 ? -19.187 -19.363 21.344 1.00 70.81 117 THR A N 1
ATOM 917 C CA . THR A 1 117 ? -19.146 -20.794 21.058 1.00 70.81 117 THR A CA 1
ATOM 918 C C . THR A 1 117 ? -17.853 -21.065 20.295 1.00 70.81 117 THR A C 1
ATOM 920 O O . THR A 1 117 ? -17.671 -20.583 19.177 1.00 70.81 117 THR A O 1
ATOM 923 N N . SER A 1 118 ? -16.945 -21.831 20.898 1.00 62.31 118 SER A N 1
ATOM 924 C CA . SER A 1 118 ? -15.621 -22.190 20.361 1.00 62.31 118 SER A CA 1
ATOM 925 C C . SER A 1 118 ? -15.656 -22.915 19.004 1.00 62.31 118 SER A C 1
ATOM 927 O O . SER A 1 118 ? -14.615 -23.114 18.385 1.00 62.31 118 SER A O 1
ATOM 929 N N . ALA A 1 119 ? -16.845 -23.278 18.512 1.00 64.44 119 ALA A N 1
ATOM 930 C CA . ALA A 1 119 ? -17.066 -23.921 17.221 1.00 64.44 119 ALA A CA 1
ATOM 931 C C . ALA A 1 119 ? -17.187 -22.948 16.032 1.00 64.44 119 ALA A C 1
ATOM 933 O O . ALA A 1 119 ? -17.271 -23.396 14.885 1.00 64.44 119 ALA A O 1
ATOM 934 N N . GLN A 1 120 ? -17.208 -21.627 16.253 1.00 64.06 120 GLN A N 1
ATOM 935 C CA . GLN A 1 120 ? -17.324 -20.683 15.143 1.00 64.06 120 GLN A CA 1
ATOM 936 C C . GLN A 1 120 ? -15.988 -20.559 14.398 1.00 64.06 120 GLN A C 1
ATOM 938 O O . GLN A 1 120 ? -15.121 -19.765 14.762 1.00 64.06 120 GLN A O 1
ATOM 943 N N . ARG A 1 121 ? -15.827 -21.348 13.328 1.00 63.62 121 ARG A N 1
ATOM 944 C CA . ARG A 1 121 ? -14.694 -21.233 12.400 1.00 63.62 121 ARG A CA 1
ATOM 945 C C . ARG A 1 121 ? -14.655 -19.821 11.817 1.00 63.62 121 ARG A C 1
ATOM 947 O O . ARG A 1 121 ? -15.558 -19.399 11.092 1.00 63.62 121 ARG A O 1
ATOM 954 N N . VAL A 1 122 ? -13.593 -19.094 12.143 1.00 66.44 122 VAL A N 1
ATOM 955 C CA . VAL A 1 122 ? -13.274 -17.787 11.567 1.00 66.44 122 VAL A CA 1
ATOM 956 C C . VAL A 1 122 ? -12.854 -17.972 10.105 1.00 66.44 122 VAL A C 1
ATOM 958 O O . VAL A 1 122 ? -11.694 -18.194 9.789 1.00 66.44 122 VAL A O 1
ATOM 961 N N . GLY A 1 123 ? -13.837 -17.966 9.206 1.00 74.19 123 GLY A N 1
ATOM 962 C CA . GLY A 1 123 ? -13.628 -17.950 7.758 1.00 74.19 123 GLY A CA 1
ATOM 963 C C . GLY A 1 123 ? -13.746 -16.542 7.175 1.00 74.19 123 GLY A C 1
ATOM 964 O O . GLY A 1 123 ? -14.233 -15.622 7.841 1.00 74.19 123 GLY A O 1
ATOM 965 N N . VAL A 1 124 ? -13.365 -16.390 5.901 1.00 79.88 124 VAL A N 1
ATOM 966 C CA . VAL A 1 124 ? -13.645 -15.192 5.088 1.00 79.88 124 VAL A CA 1
ATOM 967 C C . VAL A 1 124 ? -15.149 -15.141 4.799 1.00 79.88 124 VAL A C 1
ATOM 969 O O . VAL A 1 124 ? -15.632 -15.486 3.728 1.00 79.88 124 VAL A O 1
ATOM 972 N N . ASN A 1 125 ? -15.909 -14.766 5.822 1.00 85.06 125 ASN A N 1
ATOM 973 C CA . ASN A 1 125 ? -17.361 -14.696 5.815 1.00 85.06 125 ASN A CA 1
ATOM 974 C C . ASN A 1 125 ? -17.814 -13.234 5.754 1.00 85.06 125 ASN A C 1
ATOM 976 O O . ASN A 1 125 ? -17.075 -12.312 6.099 1.00 85.06 125 ASN A O 1
ATOM 980 N N . LYS A 1 126 ? -19.087 -12.995 5.433 1.00 84.81 126 LYS A N 1
ATOM 981 C CA . LYS A 1 126 ? -19.687 -11.648 5.497 1.00 84.81 126 LYS A CA 1
ATOM 982 C C . LYS A 1 126 ? -19.519 -10.987 6.879 1.00 84.81 126 LYS A C 1
ATOM 984 O O . LYS A 1 126 ? -19.392 -9.769 6.976 1.00 84.81 126 LYS A O 1
ATOM 989 N N . VAL A 1 127 ? -19.459 -11.793 7.944 1.00 84.81 127 VAL A N 1
ATOM 990 C CA . VAL A 1 127 ? -19.171 -11.347 9.319 1.00 84.81 127 VAL A CA 1
ATOM 991 C C . VAL A 1 127 ? -17.736 -10.825 9.462 1.00 84.81 127 VAL A C 1
ATOM 993 O O . VAL A 1 127 ? -17.544 -9.794 10.099 1.00 84.81 127 VAL A O 1
ATOM 996 N N . PHE A 1 128 ? -16.753 -11.463 8.820 1.00 85.25 128 PHE A N 1
ATOM 997 C CA . PHE A 1 128 ? -15.361 -11.003 8.796 1.00 85.25 128 PHE A CA 1
ATOM 998 C C . PHE A 1 128 ? -15.239 -9.644 8.101 1.00 85.25 128 PHE A C 1
ATOM 1000 O O . PHE A 1 128 ? -14.651 -8.729 8.660 1.00 85.25 128 PHE A O 1
ATOM 1007 N N . PHE A 1 129 ? -15.877 -9.451 6.941 1.00 89.06 129 PHE A N 1
ATOM 1008 C CA . PHE A 1 129 ? -15.886 -8.138 6.279 1.00 89.06 129 PHE A CA 1
ATOM 1009 C C . PHE A 1 129 ? -16.595 -7.062 7.108 1.00 89.06 129 PHE A C 1
ATOM 1011 O O . PHE A 1 129 ? -16.163 -5.912 7.120 1.00 89.06 129 PHE A O 1
ATOM 1018 N N . LYS A 1 130 ? -17.653 -7.422 7.847 1.00 88.12 130 LYS A N 1
ATOM 1019 C CA . LYS A 1 130 ? -18.321 -6.500 8.777 1.00 88.12 130 LYS A CA 1
ATOM 1020 C C . LYS A 1 130 ? -17.401 -6.107 9.942 1.00 88.12 130 LYS A C 1
ATOM 1022 O O . LYS A 1 130 ? -17.389 -4.942 10.327 1.00 88.12 130 LYS A O 1
ATOM 1027 N N . GLN A 1 131 ? -16.613 -7.047 10.467 1.00 87.19 131 GLN A N 1
ATOM 1028 C CA . GLN A 1 131 ? -15.592 -6.788 11.490 1.00 87.19 131 GLN A CA 1
ATOM 1029 C C . GLN A 1 131 ? -14.437 -5.943 10.934 1.00 87.19 131 GLN A C 1
ATOM 1031 O O . GLN A 1 131 ? -14.062 -4.952 11.552 1.00 87.19 131 GLN A O 1
ATOM 1036 N N . LEU A 1 132 ? -13.936 -6.264 9.738 1.00 89.31 132 LEU A N 1
ATOM 1037 C CA . LEU A 1 132 ? -12.893 -5.506 9.047 1.00 89.31 132 LEU A CA 1
ATOM 1038 C C . LEU A 1 132 ? -13.338 -4.068 8.768 1.00 89.31 132 LEU A C 1
ATOM 1040 O O . LEU A 1 132 ? -12.593 -3.132 9.027 1.00 89.31 132 LEU A O 1
ATOM 1044 N N . SER A 1 133 ? -14.572 -3.878 8.301 1.00 85.62 133 SER A N 1
ATOM 1045 C CA . SER A 1 133 ? -15.144 -2.549 8.075 1.00 85.62 133 SER A CA 1
ATOM 1046 C C . SER A 1 133 ? -15.315 -1.769 9.383 1.00 85.62 133 SER A C 1
ATOM 1048 O O . SER A 1 133 ? -15.036 -0.571 9.417 1.00 85.62 133 SER A O 1
ATOM 1050 N N . ALA A 1 134 ? -15.703 -2.436 10.477 1.00 85.50 134 ALA A N 1
ATOM 1051 C CA . ALA A 1 134 ? -15.757 -1.812 11.797 1.00 85.50 134 ALA A CA 1
ATOM 1052 C C . ALA A 1 134 ? -14.365 -1.357 12.271 1.00 85.50 134 ALA A C 1
ATOM 1054 O O . ALA A 1 134 ? -14.228 -0.229 12.735 1.00 85.50 134 ALA A O 1
ATOM 1055 N N . ILE A 1 135 ? -13.330 -2.184 12.086 1.00 88.06 135 ILE A N 1
ATOM 1056 C CA . ILE A 1 135 ? -11.934 -1.845 12.408 1.00 88.06 135 ILE A CA 1
ATOM 1057 C C . ILE A 1 135 ? -11.446 -0.682 11.537 1.00 88.06 135 ILE A C 1
ATOM 1059 O O . ILE A 1 135 ? -10.910 0.295 12.050 1.00 88.06 135 ILE A O 1
ATOM 1063 N N . PHE A 1 136 ? -11.700 -0.731 10.229 1.00 84.50 136 PHE A N 1
ATOM 1064 C CA . PHE A 1 136 ? -11.313 0.324 9.293 1.00 84.50 136 PHE A CA 1
ATOM 1065 C C . PHE A 1 136 ? -11.963 1.675 9.635 1.00 84.50 136 PHE A C 1
ATOM 1067 O O . PHE A 1 136 ? -11.322 2.718 9.544 1.00 84.50 136 PHE A O 1
ATOM 1074 N N . LYS A 1 137 ? -13.216 1.658 10.109 1.00 82.88 137 LYS A N 1
ATOM 1075 C CA . LYS A 1 137 ? -13.937 2.852 10.574 1.00 82.88 137 LYS A CA 1
ATOM 1076 C C . LYS A 1 137 ? -13.374 3.438 11.875 1.00 82.88 137 LYS A C 1
ATOM 1078 O O . LYS A 1 137 ? -13.508 4.636 12.095 1.00 82.88 137 LYS A O 1
ATOM 1083 N N . VAL A 1 138 ? -12.751 2.619 12.725 1.00 81.62 138 VAL A N 1
ATOM 1084 C CA . VAL A 1 138 ? -12.026 3.094 13.917 1.00 81.62 138 VAL A CA 1
ATOM 1085 C C . VAL A 1 138 ? -10.676 3.692 13.526 1.00 81.62 138 VAL A C 1
ATOM 1087 O O . VAL A 1 138 ? -10.304 4.733 14.058 1.00 81.62 138 VAL A O 1
ATOM 1090 N N . ILE A 1 139 ? -9.970 3.073 12.573 1.00 80.19 139 ILE A N 1
ATOM 1091 C CA . ILE A 1 139 ? -8.681 3.573 12.067 1.00 80.19 139 ILE A CA 1
ATOM 1092 C C . ILE A 1 139 ? -8.857 4.922 11.355 1.00 80.19 139 ILE A C 1
ATOM 1094 O O . ILE A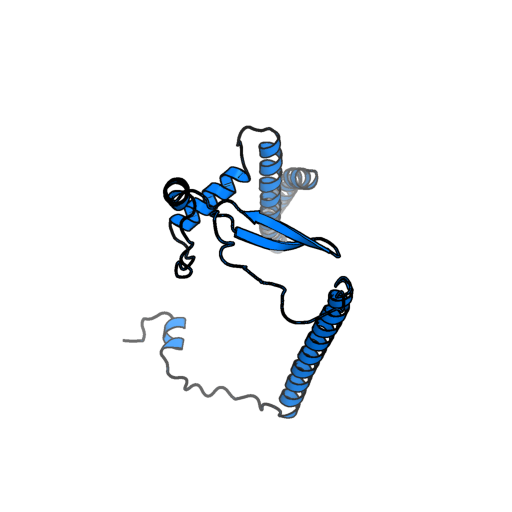 1 139 ? -8.032 5.816 11.518 1.00 80.19 139 ILE A O 1
ATOM 1098 N N . ILE A 1 140 ? -9.939 5.095 10.590 1.00 75.75 140 ILE A N 1
ATOM 1099 C CA . ILE A 1 140 ? -10.243 6.341 9.877 1.00 75.75 140 ILE A CA 1
ATOM 1100 C C . ILE A 1 140 ? -11.585 6.897 10.382 1.00 75.75 140 ILE A C 1
ATOM 1102 O O . ILE A 1 140 ? -12.624 6.686 9.750 1.00 75.75 140 ILE A O 1
ATOM 1106 N N . PRO A 1 141 ? -11.596 7.627 11.516 1.00 71.12 141 PRO A N 1
ATOM 1107 C CA . PRO A 1 141 ? -12.834 8.091 12.145 1.00 71.12 141 PRO A CA 1
ATOM 1108 C C . PRO A 1 141 ? -13.567 9.164 11.320 1.00 71.12 141 PRO A C 1
ATOM 1110 O O . PRO A 1 141 ? -14.792 9.270 11.395 1.00 71.12 141 PRO A O 1
ATOM 1113 N N . LYS A 1 142 ? -12.847 9.957 10.508 1.00 69.56 142 LYS A N 1
ATOM 1114 C CA . LYS A 1 142 ? -13.415 10.994 9.628 1.00 69.56 142 LYS A CA 1
ATOM 1115 C C . LYS A 1 142 ? -12.526 11.250 8.407 1.00 69.56 142 LYS A C 1
ATOM 1117 O O . LYS A 1 142 ? -11.443 11.803 8.537 1.00 69.56 142 LYS A O 1
ATOM 1122 N N . ILE A 1 143 ? -13.040 10.975 7.205 1.00 64.88 143 ILE A N 1
ATOM 1123 C CA . ILE A 1 143 ? -12.344 11.233 5.925 1.00 64.88 143 ILE A CA 1
ATOM 1124 C C . ILE A 1 143 ? -12.029 12.731 5.706 1.00 64.88 143 ILE A C 1
ATOM 1126 O O . ILE A 1 143 ? -11.114 13.071 4.967 1.00 64.88 143 ILE A O 1
ATOM 1130 N N . ARG A 1 144 ? -12.756 13.644 6.368 1.00 71.00 144 ARG A N 1
ATOM 1131 C CA . ARG A 1 144 ? -12.565 15.102 6.244 1.00 71.00 144 ARG A CA 1
ATOM 1132 C C . ARG A 1 144 ? -11.665 15.750 7.305 1.00 71.00 144 ARG A C 1
ATOM 1134 O O . ARG A 1 144 ? -11.509 16.968 7.280 1.00 71.00 144 ARG A O 1
ATOM 1141 N N . SER A 1 145 ? -11.091 14.991 8.237 1.00 78.25 145 SER A N 1
ATOM 1142 C CA . SER A 1 145 ? -10.161 15.562 9.221 1.00 78.25 145 SER A CA 1
ATOM 1143 C C . SER A 1 145 ? -8.789 15.810 8.588 1.00 78.25 145 SER A C 1
ATOM 1145 O O . SER A 1 145 ? -8.307 14.987 7.812 1.00 78.25 145 SER A O 1
ATOM 1147 N N . LYS A 1 146 ? -8.137 16.927 8.941 1.00 78.06 146 LYS A N 1
ATOM 1148 C CA . LYS A 1 146 ? -6.809 17.304 8.413 1.00 78.06 146 LYS A CA 1
ATOM 1149 C C . LYS A 1 146 ? -5.762 16.201 8.623 1.00 78.06 146 LYS A C 1
ATOM 1151 O O . LYS A 1 146 ? -4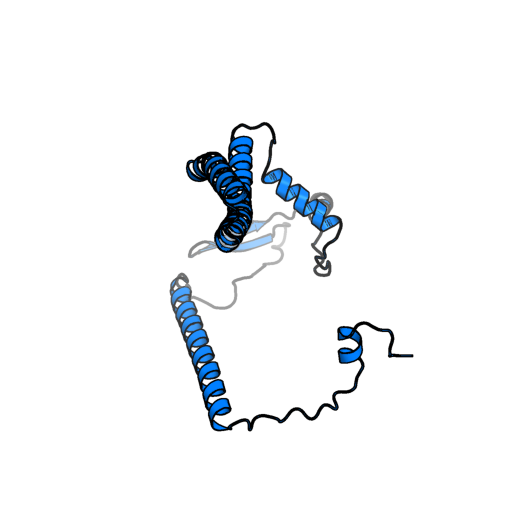.984 15.922 7.721 1.00 78.06 146 LYS A O 1
ATOM 1156 N N . GLU A 1 147 ? -5.806 15.531 9.769 1.00 83.12 147 GLU A N 1
ATOM 1157 C CA . GLU A 1 147 ? -4.924 14.409 10.122 1.00 83.12 147 GLU A CA 1
ATOM 1158 C C . GLU A 1 147 ? -5.053 13.234 9.141 1.00 83.12 147 GLU A C 1
ATOM 1160 O O . GLU A 1 147 ? -4.057 12.703 8.659 1.00 83.12 147 GLU A O 1
ATOM 1165 N N . VAL A 1 148 ? -6.287 12.866 8.783 1.00 83.50 148 VAL A N 1
ATOM 1166 C CA . VAL A 1 148 ? -6.558 11.775 7.837 1.00 83.50 148 VAL A C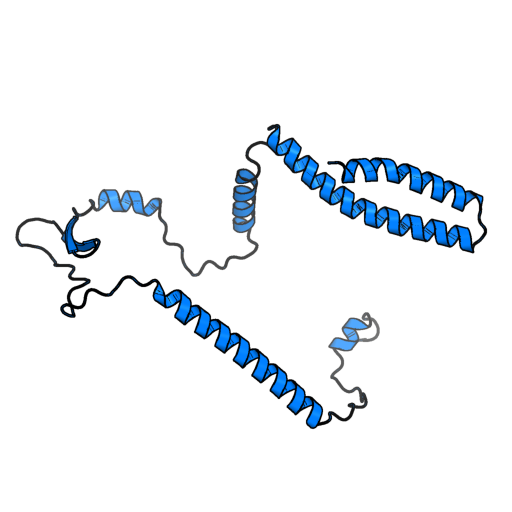A 1
ATOM 1167 C C . VAL A 1 148 ? -6.092 12.144 6.434 1.00 83.50 148 VAL A C 1
ATOM 1169 O O . VAL A 1 148 ? -5.557 11.290 5.736 1.00 83.50 148 VAL A O 1
ATOM 1172 N N . ILE A 1 149 ? -6.239 13.407 6.026 1.00 85.81 149 ILE A N 1
ATOM 1173 C CA . ILE A 1 149 ? -5.733 13.877 4.731 1.00 85.81 149 ILE A CA 1
ATOM 1174 C C . ILE A 1 149 ? -4.208 13.744 4.680 1.00 85.81 149 ILE A C 1
ATOM 1176 O O . ILE A 1 149 ? -3.701 13.208 3.701 1.00 85.81 149 ILE A O 1
ATOM 1180 N N . ILE A 1 150 ? -3.488 14.148 5.734 1.00 85.94 150 ILE A N 1
ATOM 1181 C CA . ILE A 1 150 ? -2.032 13.955 5.821 1.00 85.94 150 ILE A CA 1
ATOM 1182 C C . ILE A 1 150 ? -1.658 12.463 5.742 1.00 85.94 150 ILE A C 1
ATOM 1184 O O . ILE A 1 150 ? -0.769 12.102 4.973 1.00 85.94 150 ILE A O 1
ATOM 1188 N N . LEU A 1 151 ? -2.350 11.581 6.475 1.00 85.75 151 LEU A N 1
ATOM 1189 C CA . LEU A 1 151 ? -2.056 10.139 6.475 1.00 85.75 151 LEU A CA 1
ATOM 1190 C C . LEU A 1 151 ? -2.341 9.469 5.126 1.00 85.75 151 LEU A C 1
ATOM 1192 O O . LEU A 1 151 ? -1.564 8.634 4.660 1.00 85.75 151 LEU A O 1
ATOM 1196 N N . VAL A 1 152 ? -3.456 9.826 4.491 1.00 85.88 152 VAL A N 1
ATOM 1197 C CA . VAL A 1 152 ? -3.830 9.316 3.167 1.00 85.88 152 VAL A CA 1
ATOM 1198 C C . VAL A 1 152 ? -2.857 9.825 2.116 1.00 85.88 152 VAL A C 1
ATOM 1200 O O . VAL A 1 152 ? -2.430 9.042 1.272 1.00 85.88 152 VAL A O 1
ATOM 1203 N N . LEU A 1 153 ? -2.460 11.097 2.192 1.00 87.00 153 LEU A N 1
ATOM 1204 C CA . LEU A 1 153 ? -1.451 11.663 1.310 1.00 87.00 153 LEU A CA 1
ATOM 1205 C C . LEU A 1 153 ? -0.146 10.878 1.457 1.00 87.00 153 LEU A C 1
ATOM 1207 O O . LEU A 1 153 ? 0.310 10.312 0.475 1.00 87.00 153 LEU A O 1
ATOM 1211 N N . HIS A 1 154 ? 0.366 10.685 2.674 1.00 84.44 154 HIS A N 1
ATOM 1212 C CA . HIS A 1 154 ? 1.576 9.887 2.907 1.00 84.44 154 HIS A CA 1
ATOM 1213 C C . HIS A 1 154 ? 1.452 8.432 2.399 1.00 84.44 154 HIS A C 1
ATOM 1215 O O . HIS A 1 154 ? 2.379 7.887 1.800 1.00 84.44 154 HIS A O 1
ATOM 1221 N N . SER A 1 155 ? 0.278 7.813 2.554 1.00 87.44 155 SER A N 1
ATOM 1222 C CA . SER A 1 155 ? 0.003 6.459 2.043 1.00 87.44 155 SER A CA 1
ATOM 1223 C C . SER A 1 155 ? -0.005 6.398 0.510 1.00 87.44 155 SER A C 1
ATOM 1225 O O . SER A 1 155 ? 0.540 5.468 -0.080 1.00 87.44 155 SER A O 1
ATOM 1227 N N . ILE A 1 156 ? -0.592 7.395 -0.156 1.00 87.75 156 ILE A N 1
ATOM 1228 C CA . ILE A 1 156 ? -0.578 7.518 -1.620 1.00 87.75 156 ILE A CA 1
ATOM 1229 C C . ILE A 1 156 ? 0.838 7.826 -2.114 1.00 87.75 156 ILE A C 1
ATOM 1231 O O . ILE A 1 156 ? 1.272 7.256 -3.109 1.00 87.75 156 ILE A O 1
ATOM 1235 N N . PHE A 1 157 ? 1.583 8.667 -1.402 1.00 85.25 157 PHE A N 1
ATOM 1236 C CA . PHE A 1 157 ? 2.984 8.970 -1.684 1.00 85.25 157 PHE A CA 1
ATOM 1237 C C . PHE A 1 157 ? 3.867 7.712 -1.627 1.00 85.25 157 PHE A C 1
ATOM 1239 O O . PHE A 1 157 ? 4.706 7.512 -2.507 1.00 85.25 157 PHE A O 1
ATOM 1246 N N . LEU A 1 158 ? 3.626 6.810 -0.669 1.00 86.94 158 LEU A N 1
ATOM 1247 C CA . LEU A 1 158 ? 4.273 5.492 -0.616 1.00 86.94 158 LEU A CA 1
ATOM 1248 C C . LEU A 1 158 ? 3.971 4.633 -1.854 1.00 86.94 158 LEU A C 1
ATOM 1250 O O . LEU A 1 158 ? 4.864 3.962 -2.370 1.00 86.94 158 LEU A O 1
ATOM 1254 N N . VAL A 1 159 ? 2.737 4.673 -2.362 1.00 88.69 159 VAL A N 1
ATOM 1255 C CA . VAL A 1 159 ? 2.356 3.963 -3.595 1.00 88.69 159 VAL A CA 1
ATOM 1256 C C . VAL A 1 159 ? 2.945 4.635 -4.839 1.00 88.69 159 VAL A C 1
ATOM 1258 O O . VAL A 1 159 ? 3.434 3.944 -5.728 1.00 88.69 159 VAL A O 1
ATOM 1261 N N . LEU A 1 160 ? 2.972 5.970 -4.916 1.00 89.25 160 LEU A N 1
ATOM 1262 C CA . LEU A 1 160 ? 3.653 6.671 -6.010 1.00 89.25 160 LEU A CA 1
ATOM 1263 C C . LEU A 1 160 ? 5.133 6.294 -6.053 1.00 89.25 160 LEU A C 1
ATOM 1265 O O . LEU A 1 160 ? 5.673 6.101 -7.135 1.00 89.25 160 LEU A O 1
ATOM 1269 N N . ARG A 1 161 ? 5.780 6.142 -4.895 1.00 86.50 161 ARG A N 1
ATOM 1270 C CA . ARG A 1 161 ? 7.181 5.722 -4.811 1.00 86.50 161 ARG A CA 1
ATOM 1271 C C . ARG A 1 161 ? 7.412 4.336 -5.422 1.00 86.50 161 ARG A C 1
ATOM 1273 O O . ARG A 1 161 ? 8.380 4.156 -6.159 1.00 86.50 161 ARG A O 1
ATOM 1280 N N . THR A 1 162 ? 6.531 3.366 -5.172 1.00 92.50 162 THR A N 1
ATOM 1281 C CA . THR A 1 162 ? 6.635 2.036 -5.804 1.00 92.50 162 THR A CA 1
ATOM 1282 C C . THR A 1 162 ? 6.267 2.075 -7.287 1.00 92.50 162 THR A C 1
ATOM 1284 O O . THR A 1 162 ? 6.885 1.383 -8.094 1.00 92.50 162 THR A O 1
ATOM 1287 N N . TRP A 1 163 ? 5.330 2.937 -7.678 1.00 92.19 163 TRP A N 1
ATOM 1288 C CA . TRP A 1 163 ? 4.959 3.134 -9.076 1.00 92.19 163 TRP A CA 1
ATOM 1289 C C . TRP A 1 163 ? 6.077 3.792 -9.899 1.00 92.19 163 TRP A C 1
ATOM 1291 O O . TRP A 1 163 ? 6.408 3.298 -10.977 1.00 92.19 163 TRP A O 1
ATOM 1301 N N . LEU A 1 164 ? 6.722 4.842 -9.380 1.00 89.31 164 LEU A N 1
ATOM 1302 C CA . LEU A 1 164 ? 7.836 5.529 -10.041 1.00 89.31 164 LEU A CA 1
ATOM 1303 C C . LEU A 1 164 ? 8.988 4.574 -10.345 1.00 89.31 164 LEU A C 1
ATOM 1305 O O . LEU A 1 164 ? 9.543 4.636 -11.436 1.00 89.31 164 LEU A O 1
ATOM 1309 N N . SER A 1 165 ? 9.309 3.656 -9.428 1.00 89.19 165 SER A N 1
ATOM 1310 C CA . SER A 1 165 ? 10.342 2.641 -9.663 1.00 89.19 165 SER A CA 1
ATOM 1311 C C . SER A 1 165 ? 10.021 1.769 -10.883 1.00 89.19 165 SER A C 1
ATOM 1313 O O . SER A 1 165 ? 10.890 1.536 -11.723 1.00 89.19 165 SER A O 1
ATOM 1315 N N . ILE A 1 166 ? 8.759 1.358 -11.042 1.00 92.94 166 ILE A N 1
ATOM 1316 C CA . ILE A 1 166 ? 8.319 0.567 -12.199 1.00 92.94 166 ILE A CA 1
ATOM 1317 C C . ILE A 1 166 ? 8.385 1.397 -13.487 1.00 92.94 166 ILE A C 1
ATOM 1319 O O . ILE A 1 166 ? 8.798 0.888 -14.530 1.00 92.94 166 ILE A O 1
ATOM 1323 N N . VAL A 1 167 ? 7.984 2.670 -13.441 1.00 92.75 167 VAL A N 1
ATOM 1324 C CA . VAL A 1 167 ? 8.020 3.549 -14.618 1.00 92.75 167 VAL A CA 1
ATOM 1325 C C . VAL A 1 167 ? 9.457 3.821 -15.055 1.00 92.75 167 VAL A C 1
ATOM 1327 O O . VAL A 1 167 ? 9.753 3.656 -16.236 1.00 92.75 167 VAL A O 1
ATOM 1330 N N . VAL A 1 168 ? 10.347 4.169 -14.122 1.00 90.94 168 VAL A N 1
ATOM 1331 C CA . VAL A 1 168 ? 11.774 4.401 -14.396 1.00 90.94 168 VAL A CA 1
ATOM 1332 C C . VAL A 1 168 ? 12.413 3.142 -14.973 1.00 90.94 168 VAL A C 1
ATOM 1334 O O . VAL A 1 168 ? 13.038 3.225 -16.021 1.00 90.94 168 VAL A O 1
ATOM 1337 N N . ALA A 1 169 ? 12.152 1.958 -14.408 1.00 92.88 169 ALA A N 1
ATOM 1338 C CA . ALA A 1 169 ? 12.686 0.705 -14.947 1.00 92.88 169 ALA A CA 1
ATOM 1339 C C . ALA A 1 169 ? 12.256 0.444 -16.405 1.00 92.88 169 ALA A C 1
ATOM 1341 O O . ALA A 1 169 ? 13.042 -0.029 -17.228 1.00 92.88 169 ALA A O 1
ATOM 1342 N N . LYS A 1 170 ? 11.004 0.767 -16.756 1.00 92.62 170 LYS A N 1
ATOM 1343 C CA . LYS A 1 170 ? 10.508 0.634 -18.136 1.00 92.62 170 LYS A CA 1
ATOM 1344 C C . LYS A 1 170 ? 11.088 1.699 -19.063 1.00 92.62 170 LYS A C 1
ATOM 1346 O O . LYS A 1 170 ? 11.316 1.409 -20.238 1.00 92.62 170 LYS A O 1
ATOM 1351 N N . LEU A 1 171 ? 11.280 2.914 -18.557 1.00 92.94 171 LEU A N 1
ATOM 1352 C CA . LEU A 1 171 ? 11.806 4.028 -19.331 1.00 92.94 171 LEU A CA 1
ATOM 1353 C C . LEU A 1 171 ? 13.299 3.844 -19.610 1.00 92.94 171 LEU A C 1
ATOM 1355 O O . LEU A 1 171 ? 13.690 3.910 -20.770 1.00 92.94 171 LEU A O 1
ATOM 1359 N N . ASP A 1 172 ? 14.092 3.496 -18.596 1.00 92.69 172 ASP A N 1
ATOM 1360 C CA . ASP A 1 172 ? 15.516 3.181 -18.733 1.00 92.69 172 ASP A CA 1
ATOM 1361 C C . ASP A 1 172 ? 15.722 2.034 -19.734 1.00 92.69 172 ASP A C 1
ATOM 1363 O O . ASP A 1 172 ? 16.552 2.136 -20.635 1.00 92.69 172 ASP A O 1
ATOM 1367 N N . GLY A 1 173 ? 14.889 0.986 -19.687 1.00 92.50 173 GLY A N 1
ATOM 1368 C CA . GLY A 1 173 ? 14.933 -0.102 -20.670 1.00 92.50 173 GLY A CA 1
ATOM 1369 C C . GLY A 1 173 ? 14.618 0.327 -22.112 1.00 92.50 173 GLY A C 1
ATOM 1370 O O . GLY A 1 173 ? 15.173 -0.240 -23.055 1.00 92.50 173 GLY A O 1
ATOM 1371 N N . ARG A 1 174 ? 13.747 1.328 -22.310 1.00 92.94 174 ARG A N 1
ATOM 1372 C CA . ARG A 1 174 ? 13.462 1.899 -23.638 1.00 92.94 174 ARG A CA 1
ATOM 1373 C C . ARG A 1 174 ? 14.607 2.795 -24.109 1.00 92.94 174 ARG A C 1
ATOM 1375 O O . ARG A 1 174 ? 15.061 2.626 -25.231 1.00 92.94 174 ARG A O 1
ATOM 1382 N N . ILE A 1 175 ? 15.108 3.675 -23.244 1.00 93.75 175 ILE A N 1
ATOM 1383 C CA . ILE A 1 175 ? 16.223 4.583 -23.548 1.00 93.75 175 ILE A CA 1
ATOM 1384 C C . ILE A 1 175 ? 17.465 3.783 -23.954 1.00 93.75 175 ILE A C 1
ATOM 1386 O O . ILE A 1 175 ? 18.072 4.076 -24.981 1.00 93.75 175 ILE A O 1
ATOM 1390 N N . VAL A 1 176 ? 17.810 2.734 -23.196 1.00 94.38 176 VAL A N 1
ATOM 1391 C CA . VAL A 1 176 ? 18.951 1.855 -23.505 1.00 94.38 176 VAL A CA 1
ATOM 1392 C C . VAL A 1 176 ? 18.738 1.120 -24.831 1.00 94.38 176 VAL A C 1
ATOM 1394 O O . VAL A 1 176 ? 19.671 0.997 -25.622 1.00 94.38 176 VAL A O 1
ATOM 1397 N N . ARG A 1 177 ? 17.512 0.667 -25.120 1.00 93.75 177 ARG A N 1
ATOM 1398 C CA . ARG A 1 177 ? 17.187 0.034 -26.407 1.00 93.75 177 ARG A CA 1
ATOM 1399 C C . ARG A 1 177 ? 17.350 1.001 -27.578 1.00 93.75 177 ARG A C 1
ATOM 1401 O O . ARG A 1 177 ? 17.952 0.623 -28.577 1.00 93.75 177 ARG A O 1
ATOM 1408 N N . ASP A 1 178 ? 16.828 2.218 -27.460 1.00 92.31 178 ASP A N 1
ATOM 1409 C CA . ASP A 1 178 ? 16.876 3.221 -28.529 1.00 92.31 178 ASP A CA 1
ATOM 1410 C C . ASP A 1 178 ? 18.305 3.734 -28.758 1.00 92.31 178 ASP A C 1
ATOM 1412 O O . ASP A 1 178 ? 18.680 4.018 -29.897 1.00 92.31 178 ASP A O 1
ATOM 1416 N N . LEU A 1 179 ? 19.124 3.764 -27.697 1.00 94.12 179 LEU A N 1
ATOM 1417 C CA . LEU A 1 179 ? 20.562 4.019 -27.768 1.00 94.12 179 LEU A CA 1
ATOM 1418 C C . LEU A 1 179 ? 21.285 2.934 -28.580 1.00 94.12 179 LEU A C 1
ATOM 1420 O O . LEU A 1 179 ? 22.018 3.259 -29.511 1.00 94.12 179 LEU A O 1
ATOM 1424 N N . VAL A 1 180 ? 21.054 1.652 -28.269 1.00 93.75 180 VAL A N 1
ATOM 1425 C CA . VAL A 1 180 ? 21.680 0.522 -28.986 1.00 93.75 180 VAL A CA 1
ATOM 1426 C C . VAL A 1 180 ? 21.174 0.416 -30.430 1.00 93.75 180 VAL A C 1
ATOM 1428 O O . VAL A 1 180 ? 21.933 0.051 -31.322 1.00 93.75 180 VAL A O 1
ATOM 1431 N N . ALA A 1 181 ? 19.915 0.779 -30.686 1.00 92.19 181 ALA A N 1
ATOM 1432 C CA . ALA A 1 181 ? 19.329 0.820 -32.025 1.00 92.19 181 ALA A CA 1
ATOM 1433 C C . ALA A 1 181 ? 19.721 2.072 -32.844 1.00 92.19 181 ALA A C 1
ATOM 1435 O O . ALA A 1 181 ? 19.217 2.242 -33.952 1.00 92.19 181 ALA A O 1
ATOM 1436 N N . ALA A 1 182 ? 20.584 2.950 -32.310 1.00 91.62 182 ALA A N 1
ATOM 1437 C CA . ALA A 1 182 ? 21.030 4.205 -32.927 1.00 91.62 182 ALA A CA 1
ATOM 1438 C C . ALA A 1 182 ? 19.894 5.183 -33.318 1.00 91.62 182 ALA A C 1
ATOM 1440 O O . ALA A 1 182 ? 20.060 6.051 -34.179 1.00 91.62 182 ALA A O 1
ATOM 1441 N N . ASN A 1 183 ? 18.739 5.103 -32.649 1.00 90.62 183 ASN A N 1
ATOM 1442 C CA . ASN A 1 183 ? 17.574 5.951 -32.910 1.00 90.62 183 ASN A CA 1
ATOM 1443 C C . ASN A 1 183 ? 17.603 7.224 -32.046 1.00 90.62 183 ASN A C 1
ATOM 1445 O O . ASN A 1 183 ? 16.866 7.364 -31.069 1.00 90.62 183 ASN A O 1
ATOM 1449 N N . GLY A 1 184 ? 18.431 8.198 -32.437 1.00 89.88 184 GLY A N 1
ATOM 1450 C CA . GLY A 1 184 ? 18.688 9.413 -31.645 1.00 89.88 184 GLY A CA 1
ATOM 1451 C C . GLY A 1 184 ? 17.456 10.272 -31.306 1.00 89.88 184 GLY A C 1
ATOM 1452 O O . GLY A 1 184 ? 17.414 10.889 -30.242 1.00 89.88 184 GLY A O 1
ATOM 1453 N N . LYS A 1 185 ? 16.422 10.295 -32.164 1.00 92.44 185 LYS A N 1
ATOM 1454 C CA . LYS A 1 185 ? 15.179 11.056 -31.907 1.00 92.44 185 LYS A CA 1
ATOM 1455 C C . LYS A 1 185 ? 14.369 10.479 -30.745 1.00 92.44 185 LYS A C 1
ATOM 1457 O O . LYS A 1 185 ? 13.877 11.235 -29.909 1.00 92.44 185 LYS A O 1
ATOM 1462 N N . GLU A 1 186 ? 14.230 9.157 -30.697 1.00 91.75 186 GLU A N 1
ATOM 1463 C CA . GLU A 1 186 ? 13.490 8.479 -29.627 1.00 91.75 186 GLU A CA 1
ATOM 1464 C C . GLU A 1 186 ? 14.312 8.440 -28.335 1.00 91.75 186 GLU A C 1
ATOM 1466 O O . GLU A 1 186 ? 13.763 8.687 -27.262 1.00 91.75 186 GLU A O 1
ATOM 1471 N N . PHE A 1 187 ? 15.640 8.310 -28.439 1.00 92.38 187 PHE A N 1
ATOM 1472 C CA . PHE A 1 187 ? 16.548 8.483 -27.304 1.00 92.38 187 PHE A CA 1
ATOM 1473 C C . PHE A 1 187 ? 16.384 9.858 -26.633 1.00 92.38 187 PHE A C 1
ATOM 1475 O O . PHE A 1 187 ? 16.185 9.932 -25.420 1.00 92.38 187 PHE A O 1
ATOM 1482 N N . LEU A 1 188 ? 16.387 10.953 -27.407 1.00 94.50 188 LEU A N 1
ATOM 1483 C CA . LEU A 1 188 ? 16.235 12.306 -26.858 1.00 94.50 188 LEU A CA 1
ATOM 1484 C C . LEU A 1 188 ? 14.862 12.517 -26.197 1.00 94.50 188 LEU A C 1
ATOM 1486 O O . LEU A 1 188 ? 14.781 13.117 -25.124 1.00 94.50 188 LEU A O 1
ATOM 1490 N N . LYS A 1 189 ? 13.783 11.987 -26.793 1.00 93.69 189 LYS A N 1
ATOM 1491 C CA . LYS A 1 189 ? 12.455 11.972 -26.155 1.00 93.69 189 LYS A CA 1
ATOM 1492 C C . LYS A 1 189 ? 12.467 11.178 -24.851 1.00 93.69 189 LYS A C 1
ATOM 1494 O O . LYS A 1 189 ? 11.845 11.606 -23.883 1.00 93.69 189 LYS A O 1
ATOM 1499 N N . GLY A 1 190 ? 13.169 10.048 -24.818 1.00 92.38 190 GLY A N 1
ATOM 1500 C CA . GLY A 1 190 ? 13.344 9.231 -23.623 1.00 92.38 190 GLY A CA 1
ATOM 1501 C C . GLY A 1 190 ? 14.032 9.996 -22.492 1.00 92.38 190 GLY A C 1
ATOM 1502 O O . GLY A 1 190 ? 13.513 10.017 -21.380 1.00 92.38 190 GLY A O 1
ATOM 1503 N N . ILE A 1 191 ? 15.120 10.713 -22.788 1.00 93.44 191 ILE A N 1
ATOM 1504 C CA . ILE A 1 191 ? 15.811 11.584 -21.822 1.00 93.44 191 ILE A CA 1
ATOM 1505 C C . ILE A 1 191 ? 14.899 12.721 -21.332 1.00 93.44 191 ILE A C 1
ATOM 1507 O O . ILE A 1 191 ? 14.826 12.972 -20.132 1.00 93.44 191 ILE A O 1
ATOM 1511 N N . MET A 1 192 ? 14.142 13.374 -22.219 1.00 94.25 192 MET A N 1
ATOM 1512 C CA . MET A 1 192 ? 13.167 14.399 -21.814 1.00 94.25 192 MET A CA 1
ATOM 1513 C C . MET A 1 192 ? 12.080 13.839 -20.886 1.00 94.25 192 MET A C 1
ATOM 1515 O O . MET A 1 192 ? 11.762 14.448 -19.865 1.00 94.25 192 MET A O 1
ATOM 1519 N N . TYR A 1 193 ? 11.537 12.658 -21.197 1.00 92.50 193 TYR A N 1
ATOM 1520 C CA . TYR A 1 193 ? 10.591 11.967 -20.316 1.00 92.50 193 TYR A CA 1
ATOM 1521 C C . TYR A 1 193 ? 11.221 11.583 -18.973 1.00 92.50 193 TYR A C 1
ATOM 1523 O O . TYR A 1 193 ? 10.552 11.660 -17.943 1.00 92.50 193 TYR A O 1
ATOM 1531 N N . TRP A 1 194 ? 12.499 11.205 -18.968 1.00 90.88 194 TRP A N 1
ATOM 1532 C CA . TRP A 1 194 ? 13.237 10.864 -17.756 1.00 90.88 194 TRP A CA 1
ATOM 1533 C C . TRP A 1 194 ? 13.364 12.079 -16.825 1.00 90.88 194 TRP A C 1
ATOM 1535 O O . TRP A 1 194 ? 13.007 11.995 -15.649 1.00 90.88 194 TRP A O 1
ATOM 1545 N N . PHE A 1 195 ? 13.733 13.247 -17.365 1.00 91.88 195 PHE A N 1
ATOM 1546 C CA . PHE A 1 195 ? 13.749 14.505 -16.608 1.00 91.88 195 PHE A CA 1
ATOM 1547 C C . PHE A 1 195 ? 12.354 14.936 -16.131 1.00 91.88 195 PHE A C 1
ATOM 1549 O O . PHE A 1 195 ? 12.211 15.400 -15.000 1.00 91.88 195 PHE A O 1
ATOM 1556 N N . ALA A 1 196 ? 11.309 14.745 -16.942 1.00 91.00 196 ALA A N 1
ATOM 1557 C CA . ALA A 1 196 ? 9.939 15.073 -16.547 1.00 91.00 196 ALA A CA 1
ATOM 1558 C C . ALA A 1 196 ? 9.459 14.250 -15.336 1.00 91.00 196 ALA A C 1
ATOM 1560 O O . ALA A 1 196 ? 8.735 14.770 -14.489 1.00 91.00 196 ALA A O 1
ATOM 1561 N N . ILE A 1 197 ? 9.888 12.988 -15.220 1.00 89.56 197 ILE A N 1
ATOM 1562 C CA . ILE A 1 197 ? 9.569 12.111 -14.080 1.00 89.56 197 ILE A CA 1
ATOM 1563 C C . ILE A 1 197 ? 10.405 12.454 -12.837 1.00 89.56 197 ILE A C 1
ATOM 1565 O O . ILE A 1 197 ? 9.958 12.213 -11.715 1.00 89.56 197 ILE A O 1
ATOM 1569 N N . ALA A 1 198 ? 11.577 13.073 -12.992 1.00 86.81 198 ALA A N 1
ATOM 1570 C CA . ALA A 1 198 ? 12.409 13.477 -11.858 1.00 86.81 198 ALA A CA 1
ATOM 1571 C C . ALA A 1 198 ? 11.724 14.523 -10.950 1.00 86.81 198 ALA A C 1
ATOM 1573 O O . ALA A 1 198 ? 11.950 14.543 -9.739 1.00 86.81 198 ALA A O 1
ATOM 1574 N N . ILE A 1 199 ? 10.836 15.356 -11.502 1.00 86.06 199 ILE A N 1
ATOM 1575 C CA . ILE A 1 199 ? 10.077 16.369 -10.750 1.00 86.06 199 ILE A CA 1
ATOM 1576 C C . ILE A 1 199 ? 9.108 15.726 -9.738 1.00 86.06 199 ILE A C 1
ATOM 1578 O O . ILE A 1 199 ? 9.251 15.986 -8.538 1.00 86.06 199 ILE A O 1
ATOM 1582 N N . PRO A 1 200 ? 8.154 14.858 -10.146 1.00 82.75 200 PRO A N 1
ATOM 1583 C CA . PRO A 1 200 ? 7.309 14.152 -9.194 1.00 82.75 200 PRO A CA 1
ATOM 1584 C C . PRO A 1 200 ? 8.134 13.227 -8.301 1.00 82.75 200 PRO A C 1
ATOM 1586 O O . PRO A 1 200 ? 7.799 13.123 -7.128 1.00 82.75 200 PRO A O 1
ATOM 1589 N N . ALA A 1 201 ? 9.241 12.646 -8.793 1.00 83.06 201 ALA A N 1
ATOM 1590 C CA . ALA A 1 201 ? 10.152 11.839 -7.977 1.00 83.06 201 ALA A CA 1
ATOM 1591 C C . ALA A 1 201 ? 10.700 12.615 -6.781 1.00 83.06 201 ALA A C 1
ATOM 1593 O O . ALA A 1 201 ? 10.644 12.123 -5.653 1.00 83.06 201 ALA A O 1
ATOM 1594 N N . THR A 1 202 ? 11.153 13.844 -7.026 1.00 86.69 202 THR A N 1
ATOM 1595 C CA . THR A 1 202 ? 11.669 14.748 -5.996 1.00 86.69 202 THR A CA 1
ATOM 1596 C C . THR A 1 202 ? 10.570 15.081 -4.994 1.00 86.69 202 THR A C 1
ATOM 1598 O O . THR A 1 202 ? 10.768 14.912 -3.796 1.00 86.69 202 THR A O 1
ATOM 1601 N N . TYR A 1 203 ? 9.370 15.413 -5.477 1.00 81.31 203 TYR A N 1
ATOM 1602 C CA . TYR A 1 203 ? 8.214 15.662 -4.616 1.00 81.31 203 TYR A CA 1
ATOM 1603 C C . TYR A 1 203 ? 7.861 14.449 -3.745 1.00 81.31 203 TYR A C 1
ATOM 1605 O O . TYR A 1 203 ? 7.631 14.607 -2.551 1.00 81.31 203 TYR A O 1
ATOM 1613 N N . THR A 1 204 ? 7.882 13.227 -4.298 1.00 80.06 204 THR A N 1
ATOM 1614 C CA . THR A 1 204 ? 7.670 11.999 -3.511 1.00 80.06 204 THR A CA 1
ATOM 1615 C C . THR A 1 204 ? 8.764 11.690 -2.499 1.00 80.06 204 THR A C 1
ATOM 1617 O O . THR A 1 204 ? 8.522 10.909 -1.579 1.00 80.06 204 THR A O 1
ATOM 1620 N N . ASN A 1 205 ? 9.975 12.208 -2.691 1.00 78.44 205 ASN A N 1
ATOM 1621 C CA . ASN A 1 205 ? 11.104 11.985 -1.794 1.00 78.44 205 ASN A CA 1
ATOM 1622 C C . ASN A 1 205 ? 11.117 13.007 -0.645 1.00 78.44 205 ASN A C 1
ATOM 1624 O O . ASN A 1 205 ? 11.431 12.659 0.486 1.00 78.44 205 ASN A O 1
ATOM 1628 N N . SER A 1 206 ? 10.721 14.249 -0.924 1.00 74.31 206 SER A N 1
ATOM 1629 C CA . SER A 1 206 ? 10.773 15.372 0.020 1.00 74.31 206 SER A CA 1
ATOM 1630 C C . SER A 1 206 ? 9.599 15.461 1.008 1.00 74.31 206 SER A C 1
ATOM 1632 O O . SER A 1 206 ? 9.533 16.441 1.749 1.00 74.31 206 SER A O 1
ATOM 1634 N N . MET A 1 207 ? 8.674 14.494 1.008 1.00 67.19 207 MET A N 1
ATOM 1635 C CA . MET A 1 207 ? 7.448 14.502 1.823 1.00 67.19 207 MET A CA 1
ATOM 1636 C C . MET A 1 207 ? 7.430 13.434 2.918 1.00 67.19 207 MET A C 1
ATOM 1638 O O . MET A 1 207 ? 7.987 12.336 2.685 1.00 67.19 207 MET A O 1
#

Sequence (207 aa):
PVDRLPVPLQAVLEPVTSNAPRQPYSKTKVIASAAIISLAAYITNYIYRRRLENFGSQTISPLSGTSSKFDVFEGPTPGNNKYTLTVPYKNRTAKVTIRPTSTETFKKHKKFFPPVTSAQRVGVNKVFFKQLSAIFKVIIPKIRSKEVIILVLHSIFLVLRTWLSIVVAKLDGRIVRDLVAANGKEFLKGIMYWFAIAIPATYTNSM

Secondary structure (DSSP, 8-state):
-GGGS-HHHHHHHS-S----------HHHHHHHHHHHHHHHHHHHHHHHHHHHHHHTTS-------SS-TT-EEPPPTTS--EEEEEEETTEEEEEEEPPPPHHHHHHHHTT-----TT----S-HHHHHHHHHHHHHHSS-TTSHHHHHHHHHHHHHHHHHHHHHHHHHHHHHHHHHHHTT-HHHHHHHHHHHHHHHHHHHHHH--

Foldseek 3Di:
DLVPDPPVVVVVPDDPDDPDPDDPPPPVVVVVVVVVVVVVVVVVVVVVVVVVVVVVVPPDDDPDDDDDDQFPQPPDDPDDQWTWGFHDDPPDTDTDTDHDDDPVVVVVCCVVCPPDDPPPPPDPDPVVVVVVVVVVCVVPVDCPDPVNVVVVVLVVLVVVQVVLVVVLVVLVVQLVVCVVVVVVVVNVVSVVVVVVSVVVVVVSVVD

pLDDT: mean 72.98, std 16.6, range [34.69, 94.5]